Protein AF-0000000087590402 (afdb_homodimer)

Organism: NCBI:txid797122

pLDDT: mean 86.02, std 15.85, range [42.38, 98.75]

Solvent-accessible surface area (backbone atoms only — not comparable to full-atom values): 14474 Å² total; per-residue (Å²): 105,71,65,46,57,47,47,34,66,64,33,69,81,30,39,28,32,34,30,33,52,43,57,77,53,41,65,42,76,44,79,80,58,69,42,70,75,75,67,54,84,32,56,74,44,74,41,80,43,63,57,62,65,59,58,72,93,68,48,56,22,42,22,38,40,44,63,23,21,23,75,56,86,52,62,48,49,59,69,29,42,25,76,75,12,38,36,39,36,32,28,45,64,48,94,85,65,44,30,31,31,28,44,34,37,26,52,91,83,41,77,47,80,41,76,57,45,29,35,58,63,58,58,47,40,87,86,33,55,32,44,33,36,34,32,38,111,106,72,65,47,57,47,48,34,65,63,34,69,82,29,39,28,32,34,30,33,52,42,58,76,52,43,66,43,75,46,79,80,56,72,43,69,76,74,68,54,85,33,55,74,46,77,43,80,44,62,58,62,65,57,57,71,95,68,49,57,24,42,21,36,42,44,62,22,21,23,75,56,88,51,63,49,49,60,69,30,42,25,75,76,10,39,37,38,37,32,29,45,64,47,95,86,65,45,30,32,31,28,45,32,35,26,52,91,82,41,75,45,80,40,75,56,45,28,35,60,63,59,58,47,40,86,87,32,54,31,44,33,35,36,33,37,113

Sequence (274 aa):
GFMLEFMARAFPGTDVYGIERVHALVHFADENLSTSPDTLSNIKANVFGDGFEGLPDHAPFDAIHVGAAAPTFPPALIDQLKDGGVLVIPVERGTFMGQAFYEVTKRDGKVSKKMITGVRYVPLVPGGYTCLTYCYYGFMLEFMARAFPGTDVYGIERVHALVHFADENLSTSPDTLSNIKANVFGDGFEGLPDHAPFDAIHVGAAAPTFPPALIDQLKDGGVLVIPVERGTFMGQAFYEVTKRDGKVSKKMITGVRYVPLVPGGYTCLTYCYY

InterPro domains:
  IPR000682 Protein-L-isoaspartate(D-aspartate) O-methyltransferase [PS01279] (49-64)
  IPR000682 Protein-L-isoaspartate(D-aspartate) O-methyltransferase [PTHR11579] (12-125)
  IPR029063 S-adenosyl-L-methionine-dependent methyltransferase superfamily [G3DSA:3.40.50.150] (1-125)
  IPR029063 S-adenosyl-L-methionine-dependent methyltransferase superfamily [SSF53335] (1-127)

Radius of gyration: 17.94 Å; Cα contacts (8 Å, |Δi|>4): 675; chains: 2; bounding box: 44×46×52 Å

Foldseek 3Di:
DVVQVVCCVVPVPKQKEKEWACPPVPPPPPVPPPVPCPPRPSPPYYYYFLCLQPDQVDAAFQEKEKQAEEQDDRVNNVVRHDANHWYWHWYQPDDVPAIFIWIWHHHPNDIDIDTDGHDHGHHRDGSDTIMMMTIHD/DVVQVVCCVVPVPKQKEKEWACPPVPPPPPVPPVVPCPPRPSPPYYYYFLCLQPDQVDAAFQEKEKQAEEQDDRVNNVVRHDANHWYWHWYQPDDPPAIFIWIWHHHPNDIDIDTDGHDHGHHRDGSDTIMMMTIHD

Secondary structure (DSSP, 8-state):
-HHHHHHHHH-TTSEEEEEESS-SS--B--TT--------TTEEEEEES-SSS--GGG--EEEEEE-SBBSS--HHHHHTEEEEEEEEEEEEEETTTEEEEEEEEEETTEEEEEEEEEE---B--TTS--EEEEEE-/-HHHHHHHHH-TTSEEEEEESS-SS--B--TT--------TTEEEEEES-SSS--GGG--EEEEEE-SBBSS--HHHHHTEEEEEEEEEEEEEETTTEEEEEEEEEETTEEEEEEEEEE---B--TTS--EEEEEE-

Nearest PDB structures (foldseek):
  4o29-assembly1_A  TM=8.092E-01  e=8.110E-10  Pyrobaculum aerophilum str. IM2
  1kr5-assembly1_A  TM=8.074E-01  e=1.046E-09  Homo sapiens
  1r18-assembly1_A  TM=7.569E-01  e=6.959E-08  Drosophila melanogaster
  1vbf-assembly1_B  TM=8.866E-01  e=7.227E-06  Sulfurisphaera tokodaii
  1dl5-assembly1_A  TM=8.569E-01  e=5.895E-05  Thermotoga maritima

Structure (mmCIF, N/CA/C/O backbone):
data_AF-0000000087590402-model_v1
#
loop_
_entity.id
_entity.type
_entity.pdbx_description
1 polymer 'protein-L-isoaspartate(D-aspartate) O-methyltransferase'
#
loop_
_atom_site.group_PDB
_atom_site.id
_atom_site.type_symbol
_atom_site.label_atom_id
_atom_site.label_alt_id
_atom_site.label_comp_id
_atom_site.label_asym_id
_atom_site.label_entity_id
_atom_site.label_seq_id
_atom_site.pdbx_PDB_ins_code
_atom_site.Cartn_x
_atom_site.Cartn_y
_atom_site.Cartn_z
_atom_site.occupancy
_atom_site.B_iso_or_equiv
_atom_site.auth_seq_id
_atom_site.auth_comp_id
_atom_site.auth_asym_id
_atom_site.auth_atom_id
_atom_site.pdbx_PDB_model_num
ATOM 1 N N . GLY A 1 1 ? 9.75 -2.475 0.753 1 73.19 1 GLY A N 1
ATOM 2 C CA . GLY A 1 1 ? 9.188 -1.365 0.003 1 73.19 1 GLY A CA 1
ATOM 3 C C . GLY A 1 1 ? 8.234 -0.515 0.822 1 73.19 1 GLY A C 1
ATOM 4 O O . GLY A 1 1 ? 7.879 -0.877 1.945 1 73.19 1 GLY A O 1
ATOM 5 N N . PHE A 1 2 ? 7.836 0.588 0.378 1 75.19 2 PHE A N 1
ATOM 6 C CA . PHE A 1 2 ? 7.062 1.586 1.11 1 75.19 2 PHE A CA 1
ATOM 7 C C . PHE A 1 2 ? 5.715 1.02 1.542 1 75.19 2 PHE A C 1
ATOM 9 O O . PHE A 1 2 ? 5.25 1.291 2.65 1 75.19 2 PHE A O 1
ATOM 16 N N . MET A 1 3 ? 5.105 0.172 0.696 1 84.25 3 MET A N 1
ATOM 17 C CA . MET A 1 3 ? 3.812 -0.397 1.071 1 84.25 3 MET A CA 1
ATOM 18 C C . MET A 1 3 ? 3.957 -1.328 2.271 1 84.25 3 MET A C 1
ATOM 20 O O . MET A 1 3 ? 3.127 -1.307 3.182 1 84.25 3 MET A O 1
ATOM 24 N N . LEU A 1 4 ? 4.988 -2.092 2.17 1 87.38 4 LEU A N 1
ATOM 25 C CA . LEU A 1 4 ? 5.262 -3.008 3.273 1 87.38 4 LEU A CA 1
ATOM 26 C C . LEU A 1 4 ? 5.41 -2.248 4.586 1 87.38 4 LEU A C 1
ATOM 28 O O . LEU A 1 4 ? 4.812 -2.621 5.598 1 87.38 4 LEU A O 1
ATOM 32 N N . GLU A 1 5 ? 6.176 -1.215 4.566 1 87.88 5 GLU A N 1
ATOM 33 C CA . GLU A 1 5 ? 6.434 -0.406 5.754 1 87.88 5 GLU A CA 1
ATOM 34 C C . GLU A 1 5 ? 5.156 0.259 6.254 1 87.88 5 GLU A C 1
ATOM 36 O O . GLU A 1 5 ? 4.895 0.283 7.461 1 87.88 5 GLU A O 1
ATOM 41 N N . PHE A 1 6 ? 4.371 0.712 5.32 1 90.12 6 PHE A N 1
ATOM 42 C CA . PHE A 1 6 ? 3.123 1.364 5.707 1 90.12 6 PHE A CA 1
ATOM 43 C C . PHE A 1 6 ? 2.158 0.363 6.328 1 90.12 6 PHE A C 1
ATOM 45 O O . PHE A 1 6 ? 1.597 0.614 7.398 1 90.12 6 PHE A O 1
ATOM 52 N N . MET A 1 7 ? 2.025 -0.75 5.75 1 93.12 7 MET A N 1
ATOM 53 C CA . MET A 1 7 ? 1.081 -1.752 6.234 1 93.12 7 MET A CA 1
ATOM 54 C C . MET A 1 7 ? 1.459 -2.219 7.637 1 93.12 7 MET A C 1
ATOM 56 O O . MET A 1 7 ? 0.592 -2.369 8.5 1 93.12 7 MET A O 1
ATOM 60 N N . ALA A 1 8 ? 2.748 -2.404 7.828 1 94.06 8 ALA A N 1
ATOM 61 C CA . ALA A 1 8 ? 3.221 -2.875 9.125 1 94.06 8 ALA A CA 1
ATOM 62 C C . ALA A 1 8 ? 2.877 -1.876 10.227 1 94.06 8 ALA A C 1
ATOM 64 O O . ALA A 1 8 ? 2.568 -2.268 11.359 1 94.06 8 ALA A O 1
ATOM 65 N N . ARG A 1 9 ? 2.895 -0.656 9.914 1 94.38 9 ARG A N 1
ATOM 66 C CA . ARG A 1 9 ? 2.664 0.39 10.898 1 94.38 9 ARG A CA 1
ATOM 67 C C . ARG A 1 9 ? 1.172 0.661 11.07 1 94.38 9 ARG A C 1
ATOM 69 O O . ARG A 1 9 ? 0.702 0.884 12.188 1 94.38 9 ARG A O 1
ATOM 76 N N . ALA A 1 10 ? 0.464 0.63 9.961 1 95.94 10 ALA A N 1
ATOM 77 C CA . ALA A 1 10 ? -0.968 0.917 9.969 1 95.94 10 ALA A CA 1
ATOM 78 C C . ALA A 1 10 ? -1.749 -0.222 10.625 1 95.94 10 ALA A C 1
ATOM 80 O O . ALA A 1 10 ? -2.795 0.004 11.234 1 95.94 10 ALA A O 1
ATOM 81 N N . PHE A 1 11 ? -1.206 -1.463 10.492 1 96.44 11 PHE A N 1
ATOM 82 C CA . PHE A 1 11 ? -1.908 -2.641 10.992 1 96.44 11 PHE A CA 1
ATOM 83 C C . PHE A 1 11 ? -0.982 -3.506 11.836 1 96.44 11 PHE A C 1
ATOM 85 O O . PHE A 1 11 ? -0.566 -4.582 11.406 1 96.44 11 PHE A O 1
ATOM 92 N N . PRO A 1 12 ? -0.753 -3.125 13.031 1 94.75 12 PRO A N 1
ATOM 93 C CA . PRO A 1 12 ? 0.202 -3.84 13.883 1 94.75 12 PRO A CA 1
ATOM 94 C C . PRO A 1 12 ? -0.203 -5.289 14.133 1 94.75 12 PRO A C 1
ATOM 96 O O . PRO A 1 12 ? 0.643 -6.117 14.477 1 94.75 12 PRO A O 1
ATOM 99 N N . GLY A 1 13 ? -1.437 -5.617 13.945 1 95.44 13 GLY A N 1
ATOM 100 C CA . GLY A 1 13 ? -1.898 -6.98 14.148 1 95.44 13 GLY A CA 1
ATOM 101 C C . GLY A 1 13 ? -1.741 -7.855 12.922 1 95.44 13 GLY A C 1
ATOM 102 O O . GLY A 1 13 ? -2.09 -9.039 12.945 1 95.44 13 GLY A O 1
ATOM 103 N N . THR A 1 14 ? -1.181 -7.332 11.867 1 97.31 14 THR A N 1
ATOM 104 C CA . THR A 1 14 ? -0.993 -8.039 10.602 1 97.31 14 THR A CA 1
ATOM 105 C C . THR A 1 14 ? 0.483 -8.352 10.375 1 97.31 14 THR A C 1
ATOM 107 O O . THR A 1 14 ? 1.331 -7.461 10.461 1 97.31 14 THR A O 1
ATOM 110 N N . ASP A 1 15 ? 0.773 -9.664 10.172 1 97.69 15 ASP A N 1
ATOM 111 C CA . ASP A 1 15 ? 2.113 -10.008 9.711 1 97.69 15 ASP A CA 1
ATOM 112 C C . ASP A 1 15 ? 2.297 -9.633 8.242 1 97.69 15 ASP A C 1
ATOM 114 O O . ASP A 1 15 ? 1.453 -9.961 7.402 1 97.69 15 ASP A O 1
ATOM 118 N N . VAL A 1 16 ? 3.396 -8.977 7.941 1 97 16 VAL A N 1
ATOM 119 C CA . VAL A 1 16 ? 3.613 -8.516 6.574 1 97 16 VAL A CA 1
ATOM 120 C C . VAL A 1 16 ? 4.918 -9.094 6.035 1 97 16 VAL A C 1
ATOM 122 O O . VAL A 1 16 ? 5.891 -9.25 6.777 1 97 16 VAL A O 1
ATOM 125 N N . TYR A 1 17 ? 4.914 -9.453 4.766 1 95.12 17 TYR A N 1
ATOM 126 C CA . TYR A 1 17 ? 6.047 -9.992 4.027 1 95.12 17 TYR A CA 1
ATOM 127 C C . TYR A 1 17 ? 6.262 -9.234 2.723 1 95.12 17 TYR A C 1
ATOM 129 O O . TYR A 1 17 ? 5.316 -8.68 2.156 1 95.12 17 TYR A O 1
ATOM 137 N N . GLY A 1 18 ? 7.539 -9.203 2.291 1 93 18 GLY A N 1
ATOM 138 C CA . GLY A 1 18 ? 7.832 -8.5 1.054 1 93 18 GLY A CA 1
ATOM 139 C C . GLY A 1 18 ? 8.844 -9.211 0.18 1 93 18 GLY A C 1
ATOM 140 O O . GLY A 1 18 ? 9.711 -9.93 0.685 1 93 18 GLY A O 1
ATOM 141 N N . ILE A 1 19 ? 8.695 -9.078 -1.081 1 91.31 19 ILE A N 1
ATOM 142 C CA . ILE A 1 19 ? 9.711 -9.398 -2.076 1 91.31 19 ILE A CA 1
ATOM 143 C C . ILE A 1 19 ? 10.07 -8.141 -2.865 1 91.31 19 ILE A C 1
ATOM 145 O O . ILE A 1 19 ? 9.195 -7.426 -3.34 1 91.31 19 ILE A O 1
ATOM 149 N N . GLU A 1 20 ? 11.352 -7.883 -2.863 1 85.94 20 GLU A N 1
ATOM 150 C CA . GLU A 1 20 ? 11.758 -6.711 -3.633 1 85.94 20 GLU A CA 1
ATOM 151 C C . GLU A 1 20 ? 13.047 -6.977 -4.402 1 85.94 20 GLU A C 1
ATOM 153 O O . GLU A 1 20 ? 13.883 -7.773 -3.967 1 85.94 20 GLU A O 1
ATOM 158 N N . ARG A 1 21 ? 13.289 -6.523 -5.496 1 79.44 21 ARG A N 1
ATOM 159 C CA . ARG A 1 21 ? 14.57 -6.551 -6.191 1 79.44 21 ARG A CA 1
ATOM 160 C C . ARG A 1 21 ? 15.203 -5.164 -6.23 1 79.44 21 ARG A C 1
ATOM 162 O O . ARG A 1 21 ? 16.406 -5.023 -6.008 1 79.44 21 ARG A O 1
ATOM 169 N N . VAL A 1 22 ? 14.852 -4.301 -7.066 1 59.28 22 VAL A N 1
ATOM 170 C CA . VAL A 1 22 ? 15.469 -2.98 -7.031 1 59.28 22 VAL A CA 1
ATOM 171 C C . VAL A 1 22 ? 14.523 -1.985 -6.363 1 59.28 22 VAL A C 1
ATOM 173 O O . VAL A 1 22 ? 13.328 -1.968 -6.656 1 59.28 22 VAL A O 1
ATOM 176 N N . HIS A 1 23 ? 14.883 -1.664 -5.254 1 51.72 23 HIS A N 1
ATOM 177 C CA . HIS A 1 23 ? 14.031 -0.745 -4.512 1 51.72 23 HIS A CA 1
ATOM 178 C C . HIS A 1 23 ? 13.547 0.395 -5.398 1 51.72 23 HIS A C 1
ATOM 180 O O . HIS A 1 23 ? 14.352 1.115 -5.992 1 51.72 23 HIS A O 1
ATOM 186 N N . ALA A 1 24 ? 12.68 0.197 -6.059 1 48.75 24 ALA A N 1
ATOM 187 C CA . ALA A 1 24 ? 12.234 1.462 -6.637 1 48.75 24 ALA A CA 1
ATOM 188 C C . ALA A 1 24 ? 12.5 2.623 -5.68 1 48.75 24 ALA A C 1
ATOM 190 O O . ALA A 1 24 ? 12.836 3.727 -6.113 1 48.75 24 ALA A O 1
ATOM 191 N N . LEU A 1 25 ? 12.008 2.523 -4.398 1 50.88 25 LEU A N 1
ATOM 192 C CA . LEU A 1 25 ? 12.375 3.49 -3.367 1 50.88 25 LEU A CA 1
ATOM 193 C C . LEU A 1 25 ? 13.773 3.213 -2.832 1 50.88 25 LEU A C 1
ATOM 195 O O . LEU A 1 25 ? 14.07 2.092 -2.412 1 50.88 25 LEU A O 1
ATOM 199 N N . VAL A 1 26 ? 14.727 3.672 -3.566 1 47.78 26 VAL A N 1
ATOM 200 C CA . VAL A 1 26 ? 16.109 3.523 -3.143 1 47.78 26 VAL A CA 1
ATOM 201 C C . VAL A 1 26 ? 16.234 3.824 -1.649 1 47.78 26 VAL A C 1
ATOM 203 O O . VAL A 1 26 ? 15.859 4.91 -1.196 1 47.78 26 VAL A O 1
ATOM 206 N N . HIS A 1 27 ? 16.062 2.746 -0.883 1 52.03 27 HIS A N 1
ATOM 207 C CA . HIS A 1 27 ? 16.531 2.951 0.482 1 52.03 27 HIS A CA 1
ATOM 208 C C . HIS A 1 27 ? 18.016 3.305 0.507 1 52.03 27 HIS A C 1
ATOM 210 O O . HIS A 1 27 ? 18.828 2.607 -0.098 1 52.03 27 HIS A O 1
ATOM 216 N N . PHE A 1 28 ? 18.266 4.586 0.437 1 45.97 28 PHE A N 1
ATOM 217 C CA . PHE A 1 28 ? 19.672 4.934 0.591 1 45.97 28 PHE A CA 1
ATOM 218 C C . PHE A 1 28 ? 20.109 4.805 2.047 1 45.97 28 PHE A C 1
ATOM 220 O O . PHE A 1 28 ? 19.469 5.348 2.943 1 45.97 28 PHE A O 1
ATOM 227 N N . ALA A 1 29 ? 20.688 3.66 2.34 1 43.88 29 ALA A N 1
ATOM 228 C CA . ALA A 1 29 ? 21.438 3.607 3.59 1 43.88 29 ALA A CA 1
ATOM 229 C C . ALA A 1 29 ? 22.328 4.832 3.744 1 43.88 29 ALA A C 1
ATOM 231 O O . ALA A 1 29 ? 23.328 4.98 3.029 1 43.88 29 ALA A O 1
ATOM 232 N N . ASP A 1 30 ? 21.781 5.949 3.67 1 42.69 30 ASP A N 1
ATOM 233 C CA . ASP A 1 30 ? 22.812 6.906 4.066 1 42.69 30 ASP A CA 1
ATOM 234 C C . ASP A 1 30 ? 23.547 6.426 5.309 1 42.69 30 ASP A C 1
ATOM 236 O O . ASP A 1 30 ? 22.938 6.109 6.328 1 42.69 30 ASP A O 1
ATOM 240 N N . GLU A 1 31 ? 24.656 5.957 5.113 1 44.34 31 GLU A N 1
ATOM 241 C CA . GLU A 1 31 ? 25.594 5.586 6.164 1 44.34 31 GLU A CA 1
ATOM 242 C C . GLU A 1 31 ? 25.328 6.379 7.441 1 44.34 31 GLU A C 1
ATOM 244 O O . GLU A 1 31 ? 25.594 5.895 8.547 1 44.34 31 GLU A O 1
ATOM 249 N N . ASN A 1 32 ? 25.125 7.562 7.219 1 42.47 32 ASN A N 1
ATOM 250 C CA . ASN A 1 32 ? 25.016 8.422 8.391 1 42.47 32 ASN A CA 1
ATOM 251 C C . ASN A 1 32 ? 23.656 8.258 9.078 1 42.47 32 ASN A C 1
ATOM 253 O O . ASN A 1 32 ? 23.453 8.781 10.18 1 42.47 32 ASN A O 1
ATOM 257 N N . LEU A 1 33 ? 22.75 7.895 8.352 1 46.25 33 LEU A N 1
ATOM 258 C CA . LEU A 1 33 ? 21.484 7.668 9.023 1 46.25 33 LEU A CA 1
ATOM 259 C C . LEU A 1 33 ? 21.484 6.344 9.773 1 46.25 33 LEU A C 1
ATOM 261 O O . LEU A 1 33 ? 21.609 5.277 9.164 1 46.25 33 LEU A O 1
ATOM 265 N N . SER A 1 34 ? 22.25 6.191 10.766 1 43.16 34 SER A N 1
ATOM 266 C CA . SER A 1 34 ? 22.172 5.098 11.727 1 43.16 34 SER A CA 1
ATOM 267 C C . SER A 1 34 ? 20.719 4.625 11.906 1 43.16 34 SER A C 1
ATOM 269 O O .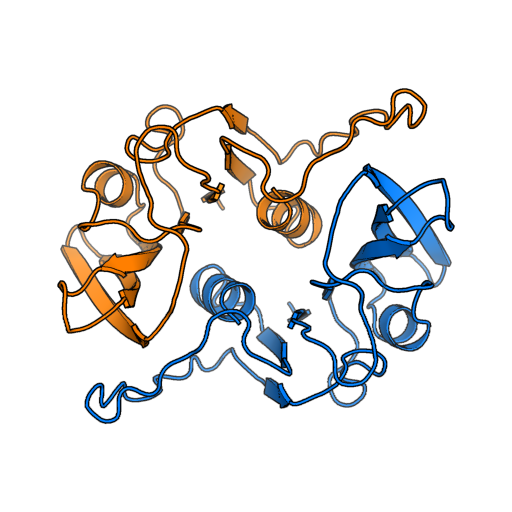 SER A 1 34 ? 20.016 5.113 12.781 1 43.16 34 SER A O 1
ATOM 271 N N . THR A 1 35 ? 19.938 4.719 10.93 1 44.88 35 THR A N 1
ATOM 272 C CA . THR A 1 35 ? 18.578 4.32 11.289 1 44.88 35 THR A CA 1
ATOM 273 C C . THR A 1 35 ? 18.578 2.945 11.953 1 44.88 35 THR A C 1
ATOM 275 O O . THR A 1 35 ? 19.109 1.981 11.398 1 44.88 35 THR A O 1
ATOM 278 N N . SER A 1 36 ? 18.875 2.82 13.164 1 45.53 36 SER A N 1
ATOM 279 C CA . SER A 1 36 ? 18.5 1.586 13.852 1 45.53 36 SER A CA 1
ATOM 280 C C . SER A 1 36 ? 17.312 0.911 13.172 1 45.53 36 SER A C 1
ATOM 282 O O . SER A 1 36 ? 16.266 1.53 12.992 1 45.53 36 SER A O 1
ATOM 284 N N . PRO A 1 37 ? 17.562 0.004 12.305 1 49.31 37 PRO A N 1
ATOM 285 C CA . PRO A 1 37 ? 16.469 -0.738 11.672 1 49.31 37 PRO A CA 1
ATOM 286 C C . PRO A 1 37 ? 15.367 -1.113 12.656 1 49.31 37 PRO A C 1
ATOM 288 O O . PRO A 1 37 ? 15.578 -1.942 13.547 1 49.31 37 PRO A O 1
ATOM 291 N N . ASP A 1 38 ? 14.852 -0.229 13.391 1 57 38 ASP A N 1
ATOM 292 C CA . ASP A 1 38 ? 13.719 -0.704 14.18 1 57 38 ASP A CA 1
ATOM 293 C C . ASP A 1 38 ? 12.719 -1.463 13.305 1 57 38 ASP A C 1
ATOM 295 O O . ASP A 1 38 ? 11.805 -0.867 12.742 1 57 38 ASP A O 1
ATOM 299 N N . THR A 1 39 ? 13.219 -2.621 13.008 1 73 39 THR A N 1
ATOM 300 C CA . THR A 1 39 ? 12.328 -3.496 12.258 1 73 39 THR A CA 1
ATOM 301 C C . THR A 1 39 ? 11.117 -3.889 13.102 1 73 39 THR A C 1
ATOM 303 O O . THR A 1 39 ? 11.266 -4.32 14.242 1 73 39 THR A O 1
ATOM 306 N N . LEU A 1 40 ? 10.055 -3.482 12.672 1 89.31 40 LEU A N 1
ATOM 307 C CA . LEU A 1 40 ? 8.805 -3.875 13.312 1 89.31 40 LEU A CA 1
ATOM 308 C C . LEU A 1 40 ? 8.695 -5.395 13.406 1 89.31 40 LEU A C 1
ATOM 310 O O . LEU A 1 40 ? 9.07 -6.105 12.477 1 89.31 40 LEU A O 1
ATOM 314 N N . SER A 1 41 ? 8.273 -5.859 14.516 1 93.31 41 SER A N 1
ATOM 315 C CA . SER A 1 41 ? 8.203 -7.293 14.781 1 93.31 41 SER A CA 1
ATOM 316 C C . SER A 1 41 ? 7.258 -7.988 13.805 1 93.31 41 SER A C 1
ATOM 318 O O . SER A 1 41 ? 7.367 -9.195 13.578 1 93.31 41 SER A O 1
ATOM 320 N N . ASN A 1 42 ? 6.328 -7.195 13.25 1 96.38 42 ASN A N 1
ATOM 321 C CA . ASN A 1 42 ? 5.355 -7.828 12.359 1 96.38 42 ASN A CA 1
ATOM 322 C C . ASN A 1 42 ? 5.816 -7.789 10.906 1 96.38 42 ASN A C 1
ATOM 324 O O . ASN A 1 42 ? 5.09 -8.227 10.008 1 96.38 42 ASN A O 1
ATOM 328 N N . ILE A 1 43 ? 6.938 -7.211 10.641 1 93.94 43 ILE A N 1
ATOM 329 C CA . ILE A 1 43 ? 7.605 -7.469 9.367 1 93.94 43 ILE A CA 1
ATOM 330 C C . ILE A 1 43 ? 8.375 -8.781 9.445 1 93.94 43 ILE A C 1
ATOM 332 O O . ILE A 1 43 ? 9.477 -8.836 10.016 1 93.94 43 ILE A O 1
ATOM 336 N N . LYS A 1 44 ? 7.828 -9.82 8.883 1 95.44 44 LYS A N 1
ATOM 337 C CA . LYS A 1 44 ? 8.32 -11.18 9.125 1 95.44 44 LYS A CA 1
ATOM 338 C C . LYS A 1 44 ? 9.391 -11.562 8.109 1 95.44 44 LYS A C 1
ATOM 340 O O . LYS A 1 44 ? 10.234 -12.414 8.391 1 95.44 44 LYS A O 1
ATOM 345 N N . ALA A 1 45 ? 9.312 -10.945 6.945 1 91.25 45 ALA A N 1
ATOM 346 C CA . ALA A 1 45 ? 10.32 -11.188 5.914 1 91.25 45 ALA A CA 1
ATOM 347 C C . ALA A 1 45 ? 10.297 -10.086 4.855 1 91.25 45 ALA A C 1
ATOM 349 O O . ALA A 1 45 ? 9.234 -9.555 4.523 1 91.25 45 ALA A O 1
ATOM 350 N N . ASN A 1 46 ? 11.352 -9.68 4.418 1 88.94 46 ASN A N 1
ATOM 351 C CA . ASN A 1 46 ? 11.578 -8.859 3.232 1 88.94 46 ASN A CA 1
ATOM 352 C C . ASN A 1 46 ? 12.75 -9.383 2.404 1 88.94 46 ASN A C 1
ATOM 354 O O . ASN A 1 46 ? 13.906 -9.117 2.719 1 88.94 46 ASN A O 1
ATOM 358 N N . VAL A 1 47 ? 12.438 -10.086 1.344 1 88.44 47 VAL A N 1
ATOM 359 C CA . VAL A 1 47 ? 13.484 -10.852 0.677 1 88.44 47 VAL A CA 1
ATOM 360 C C . VAL A 1 47 ? 13.727 -10.289 -0.721 1 88.44 47 VAL A C 1
ATOM 362 O O . VAL A 1 47 ? 12.844 -9.656 -1.304 1 88.44 47 VAL A O 1
ATOM 365 N N . PHE A 1 48 ? 14.953 -10.508 -1.148 1 86.69 48 PHE A N 1
ATOM 366 C CA . PHE A 1 48 ? 15.328 -10.164 -2.516 1 86.69 48 PHE A CA 1
ATOM 367 C C . PHE A 1 48 ? 14.938 -11.281 -3.477 1 86.69 48 PHE A C 1
ATOM 369 O O . PHE A 1 48 ? 15.359 -12.43 -3.307 1 86.69 48 PHE A O 1
ATOM 376 N N . GLY A 1 49 ? 14.102 -10.945 -4.457 1 85.81 49 GLY A N 1
ATOM 377 C CA . GLY A 1 49 ? 13.664 -11.953 -5.406 1 85.81 49 GLY A CA 1
ATOM 378 C C . GLY A 1 49 ? 12.828 -11.398 -6.539 1 85.81 49 GLY A C 1
ATOM 379 O O . GLY A 1 49 ? 12.539 -10.195 -6.566 1 85.81 49 GLY A O 1
ATOM 380 N N . ASP A 1 50 ? 12.422 -12.281 -7.543 1 83.31 50 ASP A N 1
ATOM 381 C CA . ASP A 1 50 ? 11.727 -11.836 -8.742 1 83.31 50 ASP A CA 1
ATOM 382 C C . ASP A 1 50 ? 10.219 -11.836 -8.539 1 83.31 50 ASP A C 1
ATOM 384 O O . ASP A 1 50 ? 9.477 -11.289 -9.359 1 83.31 50 ASP A O 1
ATOM 388 N N . GLY A 1 51 ? 9.758 -12.391 -7.535 1 88.44 51 GLY A N 1
ATOM 389 C CA . GLY A 1 51 ? 8.352 -12.281 -7.172 1 88.44 51 GLY A CA 1
ATOM 390 C C . GLY A 1 51 ? 7.492 -13.375 -7.781 1 88.44 51 GLY A C 1
ATOM 391 O O . GLY A 1 51 ? 6.359 -13.594 -7.352 1 88.44 51 GLY A O 1
ATOM 392 N N . PHE A 1 52 ? 7.98 -14.102 -8.836 1 90.06 52 PHE A N 1
ATOM 393 C CA . PHE A 1 52 ? 7.16 -15.086 -9.539 1 90.06 52 PHE A CA 1
ATOM 394 C C . PHE A 1 52 ? 6.828 -16.266 -8.625 1 90.06 52 PHE A C 1
ATOM 396 O O . PHE A 1 52 ? 5.715 -16.797 -8.672 1 90.06 52 PHE A O 1
ATOM 403 N N . GLU A 1 53 ? 7.77 -16.578 -7.828 1 92.5 53 GLU A N 1
ATOM 404 C CA . GLU A 1 53 ? 7.617 -17.766 -6.996 1 92.5 53 GLU A CA 1
ATOM 405 C C . GLU A 1 53 ? 6.922 -17.438 -5.676 1 92.5 53 GLU A C 1
ATOM 407 O O . GLU A 1 53 ? 6.484 -18.328 -4.953 1 92.5 53 GLU A O 1
ATOM 412 N N . GLY A 1 54 ? 6.871 -16.203 -5.367 1 95 54 GLY A N 1
ATOM 413 C CA . GLY A 1 54 ? 6.301 -15.789 -4.098 1 95 54 GLY A CA 1
ATOM 414 C C . GLY A 1 54 ? 7.102 -16.25 -2.9 1 95 54 GLY A C 1
ATOM 415 O O . GLY A 1 54 ? 8.336 -16.219 -2.92 1 95 54 GLY A O 1
ATOM 416 N N . LEU A 1 55 ? 6.379 -16.516 -1.846 1 96.94 55 LEU A N 1
ATOM 417 C CA . LEU A 1 55 ? 6.977 -16.938 -0.586 1 96.94 55 LEU A CA 1
ATOM 418 C C . LEU A 1 55 ? 6.332 -18.219 -0.078 1 96.94 55 LEU A C 1
ATOM 420 O O . LEU A 1 55 ? 5.672 -18.219 0.965 1 96.94 55 LEU A O 1
ATOM 424 N N . PRO A 1 56 ? 6.656 -19.328 -0.712 1 97.06 56 PRO A N 1
ATOM 425 C CA . PRO A 1 56 ? 5.957 -20.578 -0.39 1 97.06 56 PRO A CA 1
ATOM 426 C C . PRO A 1 56 ? 6.152 -21.016 1.061 1 97.06 56 PRO A C 1
ATOM 428 O O . PRO A 1 56 ? 5.246 -21.578 1.668 1 97.06 56 PRO A O 1
ATOM 431 N N . ASP A 1 57 ? 7.258 -20.672 1.733 1 96.75 57 ASP A N 1
ATOM 432 C CA . ASP A 1 57 ? 7.578 -21.125 3.086 1 96.75 57 ASP A CA 1
ATOM 433 C C . ASP A 1 57 ? 6.723 -20.391 4.121 1 96.75 57 ASP A C 1
ATOM 435 O O . ASP A 1 57 ? 6.652 -20.812 5.277 1 96.75 57 ASP A O 1
ATOM 439 N N . HIS A 1 58 ? 6.078 -19.359 3.674 1 97.69 58 HIS A N 1
ATOM 440 C CA . HIS A 1 58 ? 5.285 -18.562 4.605 1 97.69 58 HIS A CA 1
ATOM 441 C C . HIS A 1 58 ? 3.809 -18.578 4.227 1 97.69 58 HIS A C 1
ATOM 443 O O . HIS A 1 58 ? 2.988 -17.922 4.871 1 97.69 58 HIS A O 1
ATOM 449 N N . ALA A 1 59 ? 3.4 -19.234 3.154 1 97.81 59 ALA A N 1
ATOM 450 C CA . ALA A 1 59 ? 2.029 -19.312 2.66 1 97.81 59 ALA A CA 1
ATOM 451 C C . ALA A 1 59 ? 1.181 -20.219 3.551 1 97.81 59 ALA A C 1
ATOM 453 O O . ALA A 1 59 ? 1.715 -21.031 4.301 1 97.81 59 ALA A O 1
ATOM 454 N N . PRO A 1 60 ? -0.124 -19.984 3.523 1 98.38 60 PRO A N 1
ATOM 455 C CA . PRO A 1 60 ? -0.875 -19.078 2.639 1 98.38 60 PRO A CA 1
ATOM 456 C C . PRO A 1 60 ? -1.04 -17.688 3.219 1 98.38 60 PRO A C 1
ATOM 458 O O . PRO A 1 60 ? -0.713 -17.453 4.387 1 98.38 60 PRO A O 1
ATOM 461 N N . PHE A 1 61 ? -1.563 -16.734 2.359 1 98.75 61 PHE A N 1
ATOM 462 C CA . PHE A 1 61 ? -1.693 -15.344 2.748 1 98.75 61 PHE A CA 1
ATOM 463 C C . PHE A 1 61 ? -3.133 -14.867 2.588 1 98.75 61 PHE A C 1
ATOM 465 O O . PHE A 1 61 ? -3.859 -15.352 1.719 1 98.75 61 PHE A O 1
ATOM 472 N N . ASP A 1 62 ? -3.543 -13.906 3.461 1 98.62 62 ASP A N 1
ATOM 473 C CA . ASP A 1 62 ? -4.871 -13.312 3.367 1 98.62 62 ASP A CA 1
ATOM 474 C C . ASP A 1 62 ? -4.949 -12.328 2.205 1 98.62 62 ASP A C 1
ATOM 476 O O . ASP A 1 62 ? -6.02 -12.125 1.624 1 98.62 62 ASP A O 1
ATOM 480 N N . ALA A 1 63 ? -3.832 -11.703 1.907 1 98.5 63 ALA A N 1
ATOM 481 C CA . ALA A 1 63 ? -3.807 -10.711 0.836 1 98.5 63 ALA A CA 1
ATOM 482 C C . ALA A 1 63 ? -2.426 -10.641 0.189 1 98.5 63 ALA A C 1
ATOM 484 O O . ALA A 1 63 ? -1.406 -10.742 0.875 1 98.5 63 ALA A O 1
ATOM 485 N N . ILE A 1 64 ? -2.346 -10.445 -1.084 1 97.88 64 ILE A N 1
ATOM 486 C CA . ILE A 1 64 ? -1.116 -10.297 -1.854 1 97.88 64 ILE A CA 1
ATOM 487 C C . ILE A 1 64 ? -1.264 -9.141 -2.838 1 97.88 64 ILE A C 1
ATOM 489 O O . ILE A 1 64 ? -2.266 -9.047 -3.553 1 97.88 64 ILE A O 1
ATOM 493 N N . HIS A 1 65 ? -0.346 -8.25 -2.873 1 95.94 65 HIS A N 1
ATOM 494 C CA . HIS A 1 65 ? -0.263 -7.195 -3.877 1 95.94 65 HIS A CA 1
ATOM 495 C C . HIS A 1 65 ? 0.982 -7.355 -4.742 1 95.94 65 HIS A C 1
ATOM 497 O O . HIS A 1 65 ? 2.08 -7.57 -4.223 1 95.94 65 HIS A O 1
ATOM 503 N N . VAL A 1 66 ? 0.821 -7.254 -5.984 1 94 66 VAL A N 1
ATOM 504 C CA . VAL A 1 66 ? 1.941 -7.293 -6.918 1 94 66 VAL A CA 1
ATOM 505 C C . VAL A 1 66 ? 2.15 -5.91 -7.531 1 94 66 VAL A C 1
ATOM 507 O O . VAL A 1 66 ? 1.246 -5.363 -8.164 1 94 66 VAL A O 1
ATOM 510 N N . GLY A 1 67 ? 3.303 -5.41 -7.461 1 89.56 67 GLY A N 1
ATOM 511 C CA . GLY A 1 67 ? 3.588 -4.039 -7.848 1 89.56 67 GLY A CA 1
ATOM 512 C C . GLY A 1 67 ? 4.117 -3.92 -9.266 1 89.56 67 GLY A C 1
ATOM 513 O O . GLY A 1 67 ? 4.602 -2.859 -9.664 1 89.56 67 GLY A O 1
ATOM 514 N N . ALA A 1 68 ? 4.094 -4.914 -10.055 1 90 68 ALA A N 1
ATOM 515 C CA . ALA A 1 68 ? 4.508 -4.93 -11.461 1 90 68 ALA A CA 1
ATOM 516 C C . ALA A 1 68 ? 3.561 -5.77 -12.305 1 90 68 ALA A C 1
ATOM 518 O O . ALA A 1 68 ? 2.971 -6.738 -11.812 1 90 68 ALA A O 1
ATOM 519 N N . ALA A 1 69 ? 3.504 -5.473 -13.555 1 91.88 69 ALA A N 1
ATOM 520 C CA . ALA A 1 69 ? 2.537 -6.141 -14.422 1 91.88 69 ALA A CA 1
ATOM 521 C C . ALA A 1 69 ? 3.059 -7.504 -14.867 1 91.88 69 ALA A C 1
ATOM 523 O O . ALA A 1 69 ? 4.055 -7.586 -15.594 1 91.88 69 ALA A O 1
ATOM 524 N N . ALA A 1 70 ? 2.326 -8.562 -14.492 1 94.31 70 ALA A N 1
ATOM 525 C CA . ALA A 1 70 ? 2.693 -9.922 -14.883 1 94.31 70 ALA A CA 1
ATOM 526 C C . ALA A 1 70 ? 2.205 -10.242 -16.297 1 94.31 70 ALA A C 1
ATOM 528 O O . ALA A 1 70 ? 1.125 -9.797 -16.688 1 94.31 70 ALA A O 1
ATOM 529 N N . PRO A 1 71 ? 3.02 -11.008 -17.031 1 93.62 71 PRO A N 1
ATOM 530 C CA . PRO A 1 71 ? 2.561 -11.391 -18.359 1 93.62 71 PRO A CA 1
ATOM 531 C C . PRO A 1 71 ? 1.303 -12.258 -18.328 1 93.62 71 PRO A C 1
ATOM 533 O O . PRO A 1 71 ? 0.493 -12.211 -19.266 1 93.62 71 PRO A O 1
ATOM 536 N N . THR A 1 72 ? 1.249 -13.07 -17.375 1 94.69 72 THR A N 1
ATOM 537 C CA . THR A 1 72 ? 0.096 -13.914 -17.078 1 94.69 72 THR A CA 1
ATOM 538 C C . THR A 1 72 ? -0.123 -14.023 -15.57 1 94.69 72 THR A C 1
ATOM 540 O O . THR A 1 72 ? 0.683 -13.523 -14.781 1 94.69 72 THR A O 1
ATOM 543 N N . PHE A 1 73 ? -1.296 -14.641 -15.211 1 96.19 73 PHE A N 1
ATOM 544 C CA . PHE A 1 73 ? -1.522 -14.875 -13.789 1 96.19 73 PHE A CA 1
ATOM 545 C C . PHE A 1 73 ? -0.515 -15.875 -13.234 1 96.19 73 PHE A C 1
ATOM 547 O O . PHE A 1 73 ? -0.426 -17 -13.719 1 96.19 73 PHE A O 1
ATOM 554 N N . PRO A 1 74 ? 0.241 -15.523 -12.266 1 95.5 74 PRO A N 1
ATOM 555 C CA . PRO A 1 74 ? 1.228 -16.453 -11.711 1 95.5 74 PRO A CA 1
ATOM 556 C C . PRO A 1 74 ? 0.592 -17.531 -10.844 1 95.5 74 PRO A C 1
ATOM 558 O O . PRO A 1 74 ? 0.056 -17.234 -9.773 1 95.5 74 PRO A O 1
ATOM 561 N N . PRO A 1 75 ? 0.708 -18.766 -11.234 1 96.94 75 PRO A N 1
ATOM 562 C CA . PRO A 1 75 ? 0.04 -19.828 -10.469 1 96.94 75 PRO A CA 1
ATOM 563 C C . PRO A 1 75 ? 0.555 -19.922 -9.031 1 96.94 75 PRO A C 1
ATOM 565 O O . PRO A 1 75 ? -0.213 -20.234 -8.117 1 96.94 75 PRO A O 1
ATOM 568 N N . ALA A 1 76 ? 1.854 -19.703 -8.836 1 97.38 76 ALA A N 1
ATOM 569 C CA . ALA A 1 76 ? 2.455 -19.812 -7.512 1 97.38 76 ALA A CA 1
ATOM 570 C C . ALA A 1 76 ? 1.809 -18.844 -6.531 1 97.38 7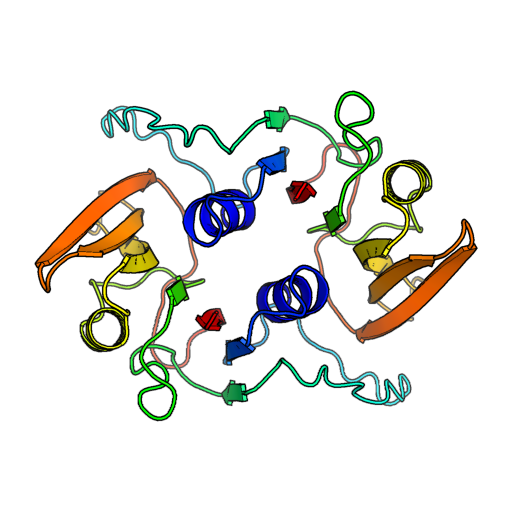6 ALA A C 1
ATOM 572 O O . ALA A 1 76 ? 1.58 -19.188 -5.367 1 97.38 76 ALA A O 1
ATOM 573 N N . LEU A 1 77 ? 1.53 -17.641 -6.992 1 97.88 77 LEU A N 1
ATOM 574 C CA . LEU A 1 77 ? 0.917 -16.641 -6.121 1 97.88 77 LEU A CA 1
ATOM 575 C C . LEU A 1 77 ? -0.531 -17 -5.812 1 97.88 77 LEU A C 1
ATOM 577 O O . LEU A 1 77 ? -0.997 -16.812 -4.684 1 97.88 77 LEU A O 1
ATOM 581 N N . ILE A 1 78 ? -1.222 -17.578 -6.793 1 98.19 78 ILE A N 1
ATOM 582 C CA . ILE A 1 78 ? -2.602 -18 -6.59 1 98.19 78 ILE A CA 1
ATOM 583 C C . ILE A 1 78 ? -2.641 -19.156 -5.602 1 98.19 78 ILE A C 1
ATOM 585 O O . ILE A 1 78 ? -3.494 -19.203 -4.711 1 98.19 78 ILE A O 1
ATOM 589 N N . ASP A 1 79 ? -1.689 -20.047 -5.754 1 98.06 79 ASP A N 1
ATOM 590 C CA . ASP A 1 79 ? -1.598 -21.203 -4.855 1 98.06 79 ASP A CA 1
ATOM 591 C C . ASP A 1 79 ? -1.324 -20.75 -3.422 1 98.06 79 ASP A C 1
ATOM 593 O O . ASP A 1 79 ? -1.719 -21.438 -2.471 1 98.06 79 ASP A O 1
ATOM 597 N N . GLN A 1 80 ? -0.726 -19.688 -3.244 1 98.56 80 GLN A N 1
ATOM 598 C CA . GLN A 1 80 ? -0.306 -19.203 -1.932 1 98.56 80 GLN A CA 1
ATOM 599 C C . GLN A 1 80 ? -1.393 -18.344 -1.285 1 98.56 80 GLN A C 1
ATOM 601 O O . GLN A 1 80 ? -1.218 -17.844 -0.171 1 98.56 80 GLN A O 1
ATOM 606 N N . LEU A 1 81 ? -2.48 -18.141 -1.979 1 98.38 81 LEU A N 1
ATOM 607 C CA . LEU A 1 81 ? -3.613 -17.391 -1.443 1 98.38 81 LEU A CA 1
ATOM 608 C C . LEU A 1 81 ? -4.449 -18.266 -0.514 1 98.38 81 LEU A C 1
ATOM 610 O O . LEU A 1 81 ? -4.793 -19.406 -0.862 1 98.38 81 LEU A O 1
ATOM 614 N N . LYS A 1 82 ? -4.781 -17.734 0.641 1 98.31 82 LYS A N 1
ATOM 615 C CA . LYS A 1 82 ? -5.723 -18.406 1.538 1 98.31 82 LYS A CA 1
ATOM 616 C C . LYS A 1 82 ? -7.125 -18.438 0.935 1 98.31 82 LYS A C 1
ATOM 618 O O . LYS A 1 82 ? -7.484 -17.578 0.132 1 98.31 82 LYS A O 1
ATOM 623 N N . ASP A 1 83 ? -7.867 -19.516 1.4 1 98.19 83 ASP A N 1
ATOM 624 C CA . ASP A 1 83 ? -9.297 -19.422 1.129 1 98.19 83 ASP A CA 1
ATOM 625 C C . ASP A 1 83 ? -9.906 -18.188 1.798 1 98.19 83 ASP A C 1
ATOM 627 O O . ASP A 1 83 ? -9.672 -17.938 2.984 1 98.19 83 ASP A O 1
ATOM 631 N N . GLY A 1 84 ? -10.617 -17.344 1.087 1 97.62 84 GLY A N 1
ATOM 632 C CA . GLY A 1 84 ? -11.125 -16.078 1.593 1 97.62 84 GLY A CA 1
ATOM 633 C C . GLY A 1 84 ? -10.18 -14.922 1.347 1 97.62 84 GLY A C 1
ATOM 634 O O . GLY A 1 84 ? -10.5 -13.773 1.662 1 97.62 84 GLY A O 1
ATOM 635 N N . GLY A 1 85 ? -8.984 -15.289 0.693 1 98.25 85 GLY A N 1
ATOM 636 C CA . GLY A 1 85 ? -7.984 -14.25 0.494 1 98.25 85 GLY A CA 1
ATOM 637 C C . GLY A 1 85 ? -8.141 -13.516 -0.825 1 98.25 85 GLY A C 1
ATOM 638 O O . GLY A 1 85 ? -9.016 -13.852 -1.626 1 98.25 85 GLY A O 1
ATOM 639 N N . VAL A 1 86 ? -7.246 -12.484 -1.002 1 98.12 86 VAL A N 1
ATOM 640 C CA . VAL A 1 86 ? -7.348 -11.68 -2.213 1 98.12 86 VAL A CA 1
ATOM 641 C C . VAL A 1 86 ? -5.949 -11.398 -2.764 1 98.12 86 VAL A C 1
ATOM 643 O O . VAL A 1 86 ? -5.02 -11.125 -2.004 1 98.12 86 VAL A O 1
ATOM 646 N N . LEU A 1 87 ? -5.773 -11.586 -4.012 1 98.06 87 LEU A N 1
ATOM 647 C CA . LEU A 1 87 ? -4.602 -11.188 -4.785 1 98.06 87 LEU A CA 1
ATOM 648 C C . LEU A 1 87 ? -4.938 -10.047 -5.738 1 98.06 87 LEU A C 1
ATOM 650 O O . LEU A 1 87 ? -5.871 -10.156 -6.535 1 98.06 87 LEU A O 1
ATOM 654 N N . VAL A 1 88 ? -4.289 -8.938 -5.605 1 96.19 88 VAL A N 1
ATOM 655 C CA . VAL A 1 88 ? -4.445 -7.785 -6.488 1 96.19 88 VAL A CA 1
ATOM 656 C C . VAL A 1 88 ? -3.203 -7.637 -7.367 1 96.19 88 VAL A C 1
ATOM 658 O O . VAL A 1 88 ? -2.098 -7.43 -6.859 1 96.19 88 VAL A O 1
ATOM 661 N N . ILE A 1 89 ? -3.438 -7.652 -8.695 1 95.38 89 ILE A N 1
ATOM 662 C CA . ILE A 1 89 ? -2.275 -7.805 -9.57 1 95.38 89 ILE A CA 1
ATOM 663 C C . ILE A 1 89 ? -2.559 -7.16 -10.922 1 95.38 89 ILE A C 1
ATOM 665 O O . ILE A 1 89 ? -3.635 -7.352 -11.5 1 95.38 89 ILE A O 1
ATOM 669 N N . PRO A 1 90 ? -1.669 -6.336 -11.375 1 93.12 90 PRO A N 1
ATOM 670 C CA . PRO A 1 90 ? -1.747 -5.938 -12.789 1 93.12 90 PRO A CA 1
ATOM 671 C C . PRO A 1 90 ? -1.283 -7.043 -13.734 1 93.12 90 PRO A C 1
ATOM 673 O O . PRO A 1 90 ? -0.259 -7.684 -13.492 1 93.12 90 PRO A O 1
ATOM 676 N N . VAL A 1 91 ? -2.035 -7.281 -14.812 1 93.94 91 VAL A N 1
ATOM 677 C CA . VAL A 1 91 ? -1.713 -8.32 -15.789 1 93.94 91 VAL A CA 1
ATOM 678 C C . VAL A 1 91 ? -1.765 -7.738 -17.203 1 93.94 91 VAL A C 1
ATOM 680 O O . VAL A 1 91 ? -2.637 -6.922 -17.516 1 93.94 91 VAL A O 1
ATOM 683 N N . GLU A 1 92 ? -0.846 -8.141 -18 1 93.06 92 GLU A N 1
ATOM 684 C CA . GLU A 1 92 ? -0.855 -7.766 -19.406 1 93.06 92 GLU A CA 1
ATOM 685 C C . GLU A 1 92 ? -2.055 -8.375 -20.125 1 93.06 92 GLU A C 1
ATOM 687 O O . GLU A 1 92 ? -2.416 -9.523 -19.875 1 93.06 92 GLU A O 1
ATOM 692 N N . ARG A 1 93 ? -2.785 -7.652 -20.984 1 88 93 ARG A N 1
ATOM 693 C CA . ARG A 1 93 ? -3.945 -8.133 -21.734 1 88 93 ARG A CA 1
ATOM 694 C C . ARG A 1 93 ? -3.592 -8.375 -23.188 1 88 93 ARG A C 1
ATOM 696 O O . ARG A 1 93 ? -4.449 -8.773 -23.984 1 88 93 ARG A O 1
ATOM 703 N N . GLY A 1 94 ? -2.4 -8.32 -23.484 1 78.94 94 GLY A N 1
ATOM 704 C CA . GLY A 1 94 ? -1.951 -8.461 -24.859 1 78.94 94 GLY A CA 1
ATOM 705 C C . GLY A 1 94 ? -1.321 -7.195 -25.406 1 78.94 94 GLY A C 1
ATOM 706 O O . GLY A 1 94 ? -1.413 -6.129 -24.797 1 78.94 94 GLY A O 1
ATOM 707 N N . THR A 1 95 ? -0.69 -7.27 -26.516 1 71.06 95 THR A N 1
ATOM 708 C CA . THR A 1 95 ? 0.139 -6.242 -27.125 1 71.06 95 THR A CA 1
ATOM 709 C C . THR A 1 95 ? -0.669 -4.973 -27.375 1 71.06 95 THR A C 1
ATOM 711 O O . THR A 1 95 ? -0.17 -3.861 -27.172 1 71.06 95 THR A O 1
ATOM 714 N N . PHE A 1 96 ? -1.936 -5.156 -27.641 1 74.75 96 PHE A N 1
ATOM 715 C CA . PHE A 1 96 ? -2.66 -3.961 -28.062 1 74.75 96 PHE A CA 1
ATOM 716 C C . PHE A 1 96 ? -3.693 -3.564 -27.016 1 74.75 96 PHE A C 1
ATOM 718 O O . PHE A 1 96 ? -4.281 -2.484 -27.094 1 74.75 96 PHE A O 1
ATOM 725 N N . MET A 1 97 ? -3.82 -4.363 -26 1 76.88 97 MET A N 1
ATOM 726 C CA . MET A 1 97 ? -4.922 -4.102 -25.062 1 76.88 97 MET A CA 1
ATOM 727 C C . MET A 1 97 ? -4.406 -3.514 -23.766 1 76.88 97 MET A C 1
ATOM 729 O O . MET A 1 97 ? -5.195 -3.17 -22.875 1 76.88 97 MET A O 1
ATOM 733 N N . GLY A 1 98 ? -3.092 -3.406 -23.641 1 87.25 98 GLY A N 1
ATOM 734 C CA . GLY A 1 98 ? -2.508 -2.781 -22.469 1 87.25 98 GLY A CA 1
ATOM 735 C C . GLY A 1 98 ? -2.525 -3.678 -21.25 1 87.25 98 GLY A C 1
ATOM 736 O O . GLY A 1 98 ? -2.324 -4.887 -21.359 1 87.25 98 GLY A O 1
ATOM 737 N N . GLN A 1 99 ? -2.553 -3.117 -20.094 1 89.19 99 GLN A N 1
ATOM 738 C CA . GLN A 1 99 ? -2.57 -3.812 -18.812 1 89.19 99 GLN A CA 1
ATOM 739 C C . GLN A 1 99 ? -3.877 -3.557 -18.078 1 89.19 99 GLN A C 1
ATOM 741 O O . GLN A 1 99 ? -4.516 -2.518 -18.266 1 89.19 99 GLN A O 1
ATOM 746 N N . ALA A 1 100 ? -4.281 -4.531 -17.234 1 89.06 100 ALA A N 1
ATOM 747 C CA . ALA A 1 100 ? -5.426 -4.293 -16.359 1 89.06 100 ALA A CA 1
ATOM 748 C C . ALA A 1 100 ? -5.137 -4.773 -14.938 1 89.06 100 ALA A C 1
ATOM 750 O O . ALA A 1 100 ? -4.406 -5.75 -14.742 1 89.06 100 ALA A O 1
ATOM 751 N N . PHE A 1 101 ? -5.727 -4.043 -14.055 1 90.94 101 PHE A N 1
ATOM 752 C CA . PHE A 1 101 ? -5.656 -4.387 -12.641 1 90.94 101 PHE A CA 1
ATOM 753 C C . PHE A 1 101 ? -6.73 -5.41 -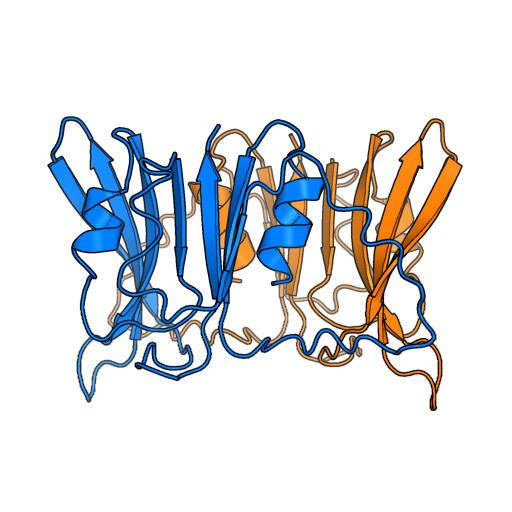12.273 1 90.94 101 PHE A C 1
ATOM 755 O O . PHE A 1 101 ? -7.91 -5.203 -12.562 1 90.94 101 PHE A O 1
ATOM 762 N N . TYR A 1 102 ? -6.281 -6.586 -11.68 1 93.06 102 TYR A N 1
ATOM 763 C CA . TYR A 1 102 ? -7.227 -7.652 -11.375 1 93.06 102 TYR A CA 1
ATOM 764 C C . TYR A 1 102 ? -7.301 -7.902 -9.875 1 93.06 102 TYR A C 1
ATOM 766 O O . TYR A 1 102 ? -6.293 -7.809 -9.172 1 93.06 102 TYR A O 1
ATOM 774 N N . GLU A 1 103 ? -8.453 -8.25 -9.453 1 95.69 103 GLU A N 1
ATOM 775 C CA . GLU A 1 103 ? -8.727 -8.875 -8.156 1 95.69 103 GLU A CA 1
ATOM 776 C C . GLU A 1 103 ? -8.922 -10.383 -8.297 1 95.69 103 GLU A C 1
ATOM 778 O O . GLU A 1 103 ? -9.828 -10.828 -9 1 95.69 103 GLU A O 1
ATOM 783 N N . VAL A 1 104 ? -8.07 -11.148 -7.727 1 97.88 104 VAL A N 1
ATOM 784 C CA . VAL A 1 104 ? -8.188 -12.602 -7.703 1 97.88 104 VAL A CA 1
ATOM 785 C C . VAL A 1 104 ? -8.586 -13.062 -6.305 1 97.88 104 VAL A C 1
ATOM 787 O O . VAL A 1 104 ? -7.922 -12.727 -5.32 1 97.88 104 VAL A O 1
ATOM 790 N N . THR A 1 105 ? -9.68 -13.82 -6.242 1 98.06 105 THR A N 1
ATOM 791 C CA . THR A 1 105 ? -10.148 -14.32 -4.949 1 98.06 105 THR A CA 1
ATOM 792 C C . THR A 1 105 ? -10.266 -15.836 -4.965 1 98.06 105 THR A C 1
ATOM 794 O O . THR A 1 105 ? -10.375 -16.453 -6.031 1 98.06 105 THR A O 1
ATOM 797 N N . LYS A 1 106 ? -10.102 -16.406 -3.832 1 97.94 106 LYS A N 1
ATOM 798 C CA . LYS A 1 106 ? -10.289 -17.828 -3.619 1 97.94 106 LYS A CA 1
ATOM 799 C C . LYS A 1 106 ? -11.375 -18.094 -2.58 1 97.94 106 LYS A C 1
ATOM 801 O O . LYS A 1 106 ? -11.32 -17.562 -1.468 1 97.94 106 LYS A O 1
ATOM 806 N N . ARG A 1 107 ? -12.391 -18.781 -2.961 1 96.88 107 ARG A N 1
ATOM 807 C CA . ARG A 1 107 ? -13.484 -19.172 -2.068 1 96.88 107 ARG A CA 1
ATOM 808 C C . ARG A 1 107 ? -13.852 -20.641 -2.25 1 96.88 107 ARG A C 1
ATOM 810 O O . ARG A 1 107 ? -14.219 -21.062 -3.35 1 96.88 107 ARG A O 1
ATOM 817 N N . ASP A 1 108 ? -13.781 -21.344 -1.177 1 96.75 108 ASP A N 1
ATOM 818 C CA . ASP A 1 108 ? -14.078 -22.781 -1.205 1 96.75 108 ASP A CA 1
ATOM 819 C C . ASP A 1 108 ? -13.25 -23.484 -2.279 1 96.75 108 ASP A C 1
ATOM 821 O O . ASP A 1 108 ? -13.797 -24.266 -3.07 1 96.75 108 ASP A O 1
ATOM 825 N N . GLY A 1 109 ? -12.016 -23.031 -2.398 1 95.19 109 GLY A N 1
ATOM 826 C CA . GLY A 1 109 ? -11.086 -23.656 -3.324 1 95.19 109 GLY A CA 1
ATOM 827 C C . GLY A 1 109 ? -11.234 -23.156 -4.75 1 95.19 109 GLY A C 1
ATOM 828 O O . GLY A 1 109 ? -10.422 -23.469 -5.613 1 95.19 109 GLY A O 1
ATOM 829 N N . LYS A 1 110 ? -12.273 -22.375 -4.949 1 97.56 110 LYS A N 1
ATOM 830 C CA . LYS A 1 110 ? -12.516 -21.844 -6.293 1 97.56 110 LYS A CA 1
ATOM 831 C C . LYS A 1 110 ? -11.891 -20.469 -6.469 1 97.56 110 LYS A C 1
ATOM 833 O O . LYS A 1 110 ? -12.078 -19.578 -5.633 1 97.56 110 LYS A O 1
ATOM 838 N N . VAL A 1 111 ? -11.203 -20.344 -7.586 1 98.25 111 VAL A N 1
ATOM 839 C CA . VAL A 1 111 ? -10.508 -19.094 -7.875 1 98.25 111 VAL A CA 1
ATOM 840 C C . VAL A 1 111 ? -11.336 -18.25 -8.836 1 98.25 111 VAL A C 1
ATOM 842 O O . VAL A 1 111 ? -11.859 -18.766 -9.828 1 98.25 111 VAL A O 1
ATOM 845 N N . SER A 1 112 ? -11.516 -16.953 -8.547 1 97.81 112 SER A N 1
ATOM 846 C CA . SER A 1 112 ? -12.203 -16 -9.414 1 97.81 112 SER A CA 1
ATOM 847 C C . SER A 1 112 ? -11.297 -14.82 -9.75 1 97.81 112 SER A C 1
ATOM 849 O O . SER A 1 112 ? -10.539 -14.344 -8.898 1 97.81 112 SER A O 1
ATOM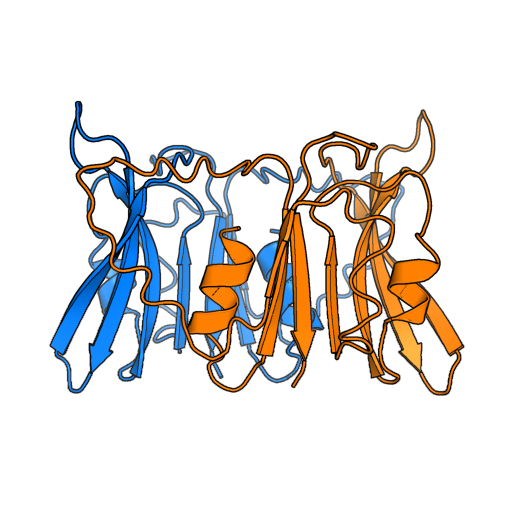 851 N N . LYS A 1 113 ? -11.391 -14.375 -11 1 96.75 113 LYS A N 1
ATOM 852 C CA . LYS A 1 113 ? -10.609 -13.234 -11.469 1 96.75 113 LYS A CA 1
ATOM 853 C C . LYS A 1 113 ? -11.523 -12.125 -11.992 1 96.75 113 LYS A C 1
ATOM 855 O O . LYS A 1 113 ? -12.344 -12.352 -12.875 1 96.75 113 LYS A O 1
ATOM 860 N N . LYS A 1 114 ? -11.406 -11 -11.406 1 92.94 114 LYS A N 1
ATOM 861 C CA . LYS A 1 114 ? -12.227 -9.844 -11.781 1 92.94 114 LYS A CA 1
ATOM 862 C C . LYS A 1 114 ? -11.352 -8.68 -12.227 1 92.94 114 LYS A C 1
ATOM 864 O O . LYS A 1 114 ? -10.438 -8.266 -11.508 1 92.94 114 LYS A O 1
ATOM 869 N N . MET A 1 115 ? -11.648 -8.141 -13.391 1 90.19 115 MET A N 1
ATOM 870 C CA . MET A 1 115 ? -10.945 -6.953 -13.859 1 90.19 115 MET A CA 1
ATOM 871 C C . MET A 1 115 ? -11.477 -5.699 -13.172 1 90.19 115 MET A C 1
ATOM 873 O O . MET A 1 115 ? -12.688 -5.477 -13.125 1 90.19 115 MET A O 1
ATOM 877 N N . ILE A 1 116 ? -10.625 -4.93 -12.656 1 87 116 ILE A N 1
ATOM 878 C CA . ILE A 1 116 ? -11.023 -3.73 -11.93 1 87 116 ILE A CA 1
ATOM 879 C C . ILE A 1 116 ? -10.953 -2.518 -12.859 1 87 116 ILE A C 1
ATOM 881 O O . ILE A 1 116 ? -11.945 -1.819 -13.062 1 87 116 ILE A O 1
ATOM 885 N N . THR A 1 117 ? -9.727 -2.318 -13.469 1 83.44 117 THR A N 1
ATOM 886 C CA . THR A 1 117 ? -9.492 -1.148 -14.305 1 83.44 117 THR A CA 1
ATOM 887 C C . THR A 1 117 ? -8.211 -1.308 -15.117 1 83.44 117 THR A C 1
ATOM 889 O O . THR A 1 117 ? -7.379 -2.168 -14.805 1 83.44 117 THR A O 1
ATOM 892 N N . GLY A 1 118 ? -8.109 -0.489 -16.125 1 83.25 118 GLY A N 1
ATOM 893 C CA . GLY A 1 118 ? -6.852 -0.426 -16.844 1 83.25 118 GLY A CA 1
ATOM 894 C C . GLY A 1 118 ? -5.762 0.302 -16.078 1 83.25 118 GLY A C 1
ATOM 895 O O . GLY A 1 118 ? -6.027 1.299 -15.406 1 83.25 118 GLY A O 1
ATOM 896 N N . VAL A 1 119 ? -4.57 -0.226 -16.234 1 82.94 119 VAL A N 1
ATOM 897 C CA . VAL A 1 119 ? -3.441 0.388 -15.547 1 82.94 119 VAL A CA 1
ATOM 898 C C . VAL A 1 119 ? -2.205 0.362 -16.438 1 82.94 119 VAL A C 1
ATOM 900 O O . VAL A 1 119 ? -2.219 -0.258 -17.516 1 82.94 119 VAL A O 1
ATOM 903 N N . ARG A 1 120 ? -1.23 1.084 -16.031 1 83.31 120 ARG A N 1
ATOM 904 C CA . ARG A 1 120 ? 0.105 1.013 -16.609 1 83.31 120 ARG A CA 1
ATOM 905 C C . ARG A 1 120 ? 1.169 0.865 -15.531 1 83.31 120 ARG A C 1
ATOM 907 O O . ARG A 1 120 ? 1.462 1.819 -14.805 1 83.31 120 ARG A O 1
ATOM 914 N N . TYR A 1 121 ? 1.68 -0.355 -15.391 1 84.5 121 TYR A N 1
ATOM 915 C CA . TYR A 1 121 ? 2.754 -0.69 -14.461 1 84.5 121 TYR A CA 1
ATOM 916 C C . TYR A 1 121 ? 4.023 -1.074 -15.211 1 84.5 121 TYR A C 1
ATOM 918 O O . TYR A 1 121 ? 3.986 -1.327 -16.422 1 84.5 121 TYR A O 1
ATOM 926 N N . VAL A 1 122 ? 5.121 -0.988 -14.5 1 83.31 122 VAL A N 1
ATOM 927 C CA . VAL A 1 122 ? 6.32 -1.617 -15.039 1 83.31 122 VAL A CA 1
ATOM 928 C C . VAL A 1 122 ? 6.09 -3.119 -15.195 1 83.31 122 VAL A C 1
ATOM 930 O O . VAL A 1 122 ? 5.391 -3.732 -14.383 1 83.31 122 VAL A O 1
ATOM 933 N N . PRO A 1 123 ? 6.688 -3.73 -16.172 1 85.75 123 PRO A N 1
ATOM 934 C CA . PRO A 1 123 ? 6.488 -5.168 -16.359 1 85.75 123 PRO A CA 1
ATOM 935 C C . PRO A 1 123 ? 7.203 -6.012 -15.305 1 85.75 123 PRO A C 1
ATOM 937 O O . PRO A 1 123 ? 8.32 -5.68 -14.898 1 85.75 123 PRO A O 1
ATOM 940 N N . LEU A 1 124 ? 6.496 -7.031 -14.828 1 86.75 124 LEU A N 1
ATOM 941 C CA . LEU A 1 124 ? 7.125 -8.031 -13.984 1 86.75 124 LEU A CA 1
ATOM 942 C C . LEU A 1 124 ? 8.016 -8.961 -14.805 1 86.75 124 LEU A C 1
ATOM 944 O O . LEU A 1 124 ? 7.52 -9.797 -15.562 1 86.75 124 LEU A O 1
ATOM 948 N N . VAL A 1 125 ? 9.305 -8.773 -14.781 1 82.06 125 VAL A N 1
ATOM 949 C CA . VAL A 1 125 ? 10.258 -9.562 -15.562 1 82.06 125 VAL A CA 1
ATOM 950 C C . VAL A 1 125 ? 11.375 -10.055 -14.656 1 82.06 125 VAL A C 1
ATOM 952 O O . VAL A 1 125 ? 11.703 -9.414 -13.648 1 82.06 125 VAL A O 1
ATOM 955 N N . PRO A 1 126 ? 11.812 -11.25 -15.039 1 80.25 126 PRO A N 1
ATOM 956 C CA . PRO A 1 126 ? 12.953 -11.711 -14.25 1 80.25 126 PRO A CA 1
ATOM 957 C C . PRO A 1 126 ? 14.078 -10.672 -14.18 1 80.25 126 PRO A C 1
ATOM 959 O O . PRO A 1 126 ? 14.469 -10.117 -15.203 1 80.25 126 PRO A O 1
ATOM 962 N N . GLY A 1 127 ? 14.516 -10.438 -13.016 1 77.69 127 GLY A N 1
ATOM 963 C CA . GLY A 1 127 ? 15.617 -9.492 -12.836 1 77.69 127 GLY A CA 1
ATOM 964 C C . GLY A 1 127 ? 15.164 -8.047 -12.828 1 77.69 127 GLY A C 1
ATOM 965 O O . GLY A 1 127 ? 15.977 -7.137 -12.641 1 77.69 127 GLY A O 1
ATOM 966 N N . GLY A 1 128 ? 13.875 -7.906 -13.109 1 77.69 128 GLY A N 1
ATOM 967 C CA . GLY A 1 128 ? 13.367 -6.551 -13.188 1 77.69 128 GLY A CA 1
ATOM 968 C C . GLY A 1 128 ? 12.922 -6 -11.844 1 77.69 128 GLY A C 1
ATOM 969 O O . GLY A 1 128 ? 12.922 -6.715 -10.844 1 77.69 128 GLY A O 1
ATOM 970 N N . TYR A 1 129 ? 12.562 -4.746 -11.789 1 75.75 129 TYR A N 1
ATOM 971 C CA . TYR A 1 129 ? 12.062 -4.078 -10.594 1 75.75 129 TYR A CA 1
ATOM 972 C C . TYR A 1 129 ? 10.711 -4.633 -10.18 1 75.75 129 TYR A C 1
ATOM 974 O O . TYR A 1 129 ? 9.844 -4.863 -11.023 1 75.75 129 TYR A O 1
ATOM 982 N N . THR A 1 130 ? 10.664 -5.07 -8.953 1 80.44 130 THR A N 1
ATOM 983 C CA . THR A 1 130 ? 9.344 -5.504 -8.492 1 80.44 130 THR A CA 1
ATOM 984 C C . THR A 1 130 ? 9.219 -5.332 -6.98 1 80.44 130 THR A C 1
ATOM 986 O O . THR A 1 130 ? 10.227 -5.281 -6.273 1 80.44 130 THR A O 1
ATOM 989 N N . CYS A 1 131 ? 7.969 -5.117 -6.543 1 85.5 131 CYS A N 1
ATOM 990 C CA . CYS A 1 131 ? 7.633 -5.074 -5.125 1 85.5 131 CYS A CA 1
ATOM 991 C C . CYS A 1 131 ? 6.328 -5.816 -4.852 1 85.5 131 CYS A C 1
ATOM 993 O O . CYS A 1 131 ? 5.297 -5.504 -5.449 1 85.5 131 CYS A O 1
ATOM 995 N N . LEU A 1 132 ? 6.465 -6.867 -4.145 1 91.38 132 LEU A N 1
ATOM 996 C CA . LEU A 1 132 ? 5.285 -7.59 -3.689 1 91.38 132 LEU A CA 1
ATOM 997 C C . LEU A 1 132 ? 5.102 -7.438 -2.184 1 91.38 132 LEU A C 1
ATOM 999 O O . LEU A 1 132 ? 6.082 -7.418 -1.435 1 91.38 132 LEU A O 1
ATOM 1003 N N . THR A 1 133 ? 3.922 -7.348 -1.763 1 93.88 133 THR A N 1
ATOM 1004 C CA . THR A 1 133 ? 3.57 -7.281 -0.348 1 93.88 133 THR A CA 1
ATOM 1005 C C . THR A 1 133 ? 2.537 -8.352 0.002 1 93.88 133 THR A C 1
ATOM 1007 O O . THR A 1 133 ? 1.549 -8.523 -0.713 1 93.88 133 THR A O 1
ATOM 1010 N N . TYR A 1 134 ? 2.783 -9.094 1.074 1 96.81 134 TYR A N 1
ATOM 1011 C CA . TYR A 1 134 ? 1.898 -10.141 1.576 1 96.81 134 TYR A CA 1
ATOM 1012 C C . TYR A 1 134 ? 1.41 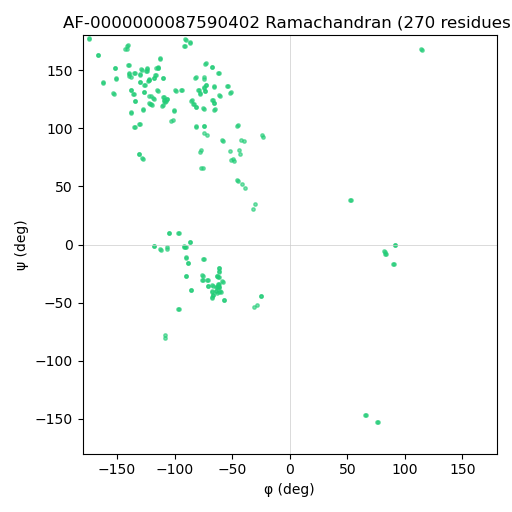-9.812 2.982 1 96.81 134 TYR A C 1
ATOM 1014 O O . TYR A 1 134 ? 2.176 -9.312 3.812 1 96.81 134 TYR A O 1
ATOM 1022 N N . CYS A 1 135 ? 0.167 -10.164 3.256 1 97.69 135 CYS A N 1
ATOM 1023 C CA . CYS A 1 135 ? -0.402 -9.969 4.586 1 97.69 135 CYS A CA 1
ATOM 1024 C C . CYS A 1 135 ? -0.981 -11.266 5.125 1 97.69 135 CYS A C 1
ATOM 1026 O O . CYS A 1 135 ? -1.627 -12.016 4.391 1 97.69 135 CYS A O 1
ATOM 1028 N N . TYR A 1 136 ? -0.723 -11.484 6.332 1 97.69 136 TYR A N 1
ATOM 1029 C CA . TYR A 1 136 ? -1.335 -12.586 7.062 1 97.69 136 TYR A CA 1
ATOM 1030 C C . TYR A 1 136 ? -1.983 -12.094 8.352 1 97.69 136 TYR A C 1
ATOM 1032 O O . TYR A 1 136 ? -1.308 -11.547 9.227 1 97.69 136 TYR A O 1
ATOM 1040 N N . TYR A 1 137 ? -3.279 -12.219 8.461 1 95.81 137 TYR A N 1
ATOM 1041 C CA . TYR A 1 137 ? -3.99 -11.797 9.664 1 95.81 137 TYR A CA 1
ATOM 1042 C C . TYR A 1 137 ? -5.145 -12.75 9.969 1 95.81 137 TYR A C 1
ATOM 1044 O O . TYR A 1 137 ? -5.629 -13.453 9.086 1 95.81 137 TYR A O 1
ATOM 1052 N N . GLY B 1 1 ? -5.859 5.375 -6.273 1 73.94 1 GLY B N 1
ATOM 1053 C CA . GLY B 1 1 ? -4.57 4.781 -6.59 1 73.94 1 GLY B CA 1
ATOM 1054 C C . GLY B 1 1 ? -4.469 3.322 -6.184 1 73.94 1 GLY B C 1
ATOM 1055 O O . GLY B 1 1 ? -5.363 2.793 -5.52 1 73.94 1 GLY B O 1
ATOM 1056 N N . PHE B 1 2 ? -3.482 2.646 -6.551 1 75.06 2 PHE B N 1
ATOM 1057 C CA . PHE B 1 2 ? -3.334 1.205 -6.383 1 75.06 2 PHE B CA 1
ATOM 1058 C C . PHE B 1 2 ? -3.332 0.828 -4.906 1 75.06 2 PHE B C 1
ATOM 1060 O O . PHE B 1 2 ? -3.906 -0.192 -4.52 1 75.06 2 PHE B O 1
ATOM 1067 N N . MET B 1 3 ? -2.734 1.67 -4.062 1 84.31 3 MET B N 1
ATOM 1068 C CA . MET B 1 3 ? -2.709 1.35 -2.641 1 84.31 3 MET B CA 1
ATOM 1069 C C . MET B 1 3 ? -4.113 1.39 -2.047 1 84.31 3 MET B C 1
ATOM 1071 O O . MET B 1 3 ? -4.48 0.522 -1.254 1 84.31 3 MET B O 1
ATOM 1075 N N . LEU B 1 4 ? -4.797 2.414 -2.453 1 87.5 4 LEU B N 1
ATOM 1076 C CA . LEU B 1 4 ? -6.172 2.555 -1.987 1 87.5 4 LEU B CA 1
ATOM 1077 C C . LEU B 1 4 ? -6.996 1.321 -2.344 1 87.5 4 LEU B C 1
ATOM 1079 O O . LEU B 1 4 ? -7.699 0.772 -1.494 1 87.5 4 LEU B O 1
ATOM 1083 N N . GLU B 1 5 ? -6.879 0.911 -3.568 1 87.75 5 GLU B N 1
ATOM 1084 C CA . GLU B 1 5 ? -7.625 -0.245 -4.059 1 87.75 5 GLU B CA 1
ATOM 1085 C C . GLU B 1 5 ? -7.207 -1.52 -3.328 1 87.75 5 GLU B C 1
ATOM 1087 O O . GLU B 1 5 ? -8.055 -2.332 -2.953 1 87.75 5 GLU B O 1
ATOM 1092 N N . PHE B 1 6 ? -5.961 -1.659 -3.078 1 90.44 6 PHE B N 1
ATOM 1093 C CA . PHE B 1 6 ? -5.473 -2.844 -2.381 1 90.44 6 PHE B CA 1
ATOM 1094 C C . PHE B 1 6 ? -5.961 -2.859 -0.937 1 90.44 6 PHE B C 1
ATOM 1096 O O . PHE B 1 6 ? -6.484 -3.869 -0.465 1 90.44 6 PHE B O 1
ATOM 1103 N N . MET B 1 7 ? -5.844 -1.765 -0.28 1 93.25 7 MET B N 1
ATOM 1104 C CA . MET B 1 7 ? -6.23 -1.698 1.126 1 93.25 7 MET B CA 1
ATOM 1105 C C . MET B 1 7 ? -7.715 -2.014 1.297 1 93.25 7 MET B C 1
ATOM 1107 O O . MET B 1 7 ? -8.094 -2.74 2.215 1 93.25 7 MET B O 1
ATOM 1111 N N . ALA B 1 8 ? -8.508 -1.488 0.391 1 94.12 8 ALA B N 1
ATOM 1112 C CA . ALA B 1 8 ? -9.953 -1.703 0.473 1 94.12 8 ALA B CA 1
ATOM 1113 C C . ALA B 1 8 ? -10.297 -3.184 0.345 1 94.12 8 ALA B C 1
ATOM 1115 O O . ALA B 1 8 ? -11.227 -3.67 0.989 1 94.12 8 ALA B O 1
ATOM 1116 N N . ARG B 1 9 ? -9.555 -3.857 -0.416 1 94.44 9 ARG B N 1
ATOM 1117 C CA . ARG B 1 9 ? -9.836 -5.266 -0.678 1 94.44 9 ARG B CA 1
ATOM 1118 C C . ARG B 1 9 ? -9.219 -6.156 0.395 1 94.44 9 ARG B C 1
ATOM 1120 O O . ARG B 1 9 ? -9.828 -7.145 0.812 1 94.44 9 ARG B O 1
ATOM 1127 N N . ALA B 1 10 ? -8.031 -5.801 0.821 1 95.88 10 ALA B N 1
ATOM 1128 C CA . ALA B 1 10 ? -7.305 -6.59 1.816 1 95.88 10 ALA B CA 1
ATOM 1129 C C . ALA B 1 10 ? -7.949 -6.457 3.193 1 95.88 10 ALA B C 1
ATOM 1131 O O . ALA B 1 10 ? -7.91 -7.391 3.998 1 95.88 10 ALA B O 1
ATOM 1132 N N . PHE B 1 11 ? -8.57 -5.281 3.447 1 96.44 11 PHE B N 1
ATOM 1133 C CA . PHE B 1 11 ? -9.141 -5 4.762 1 96.44 11 PHE B CA 1
ATOM 1134 C C . PHE B 1 11 ? -10.57 -4.492 4.637 1 96.44 11 PHE B C 1
ATOM 1136 O O . PHE B 1 11 ? -10.836 -3.307 4.852 1 96.44 11 PHE B O 1
ATOM 1143 N N . PRO B 1 12 ? -11.492 -5.34 4.406 1 94.81 12 PRO B N 1
ATOM 1144 C CA . PRO B 1 12 ? -12.875 -4.934 4.168 1 94.81 12 PRO B CA 1
ATOM 1145 C C . PRO B 1 12 ? -13.484 -4.199 5.355 1 94.81 12 PRO B C 1
ATOM 1147 O O . PRO B 1 12 ? -14.461 -3.461 5.195 1 94.81 12 PRO B O 1
ATOM 1150 N N . GLY B 1 13 ? -12.93 -4.355 6.512 1 95.44 13 GLY B N 1
ATOM 1151 C CA . GLY B 1 13 ? -13.445 -3.676 7.695 1 95.44 13 GLY B CA 1
ATOM 1152 C C . GLY B 1 13 ? -12.867 -2.283 7.875 1 95.44 13 GLY B C 1
ATOM 1153 O O . GLY B 1 13 ? -13.211 -1.587 8.836 1 95.44 13 GLY B O 1
ATOM 1154 N N . THR B 1 14 ? -12.039 -1.835 6.961 1 97.25 14 THR B N 1
ATOM 1155 C CA . THR B 1 14 ? -11.383 -0.533 7.023 1 97.25 14 THR B CA 1
ATOM 1156 C C . THR B 1 14 ? -11.961 0.412 5.973 1 97.25 14 THR B C 1
ATOM 1158 O O . THR B 1 14 ? -12.055 0.058 4.797 1 97.25 14 THR B O 1
ATOM 1161 N N . ASP B 1 15 ? -12.453 1.589 6.465 1 97.62 15 ASP B N 1
ATOM 1162 C CA . ASP B 1 15 ? -12.797 2.637 5.508 1 97.62 15 ASP B CA 1
ATOM 1163 C C . ASP B 1 15 ? -11.547 3.283 4.926 1 97.62 15 ASP B C 1
ATOM 1165 O O . ASP B 1 15 ? -10.633 3.654 5.664 1 97.62 15 ASP B O 1
ATOM 1169 N N . VAL B 1 16 ? -11.523 3.418 3.613 1 97 16 VAL B N 1
ATOM 1170 C CA . VAL B 1 16 ? -10.328 3.949 2.967 1 97 16 VAL B CA 1
ATOM 1171 C C . VAL B 1 16 ? -10.688 5.195 2.158 1 97 16 VAL B C 1
ATOM 1173 O O . VAL B 1 16 ? -11.773 5.273 1.579 1 97 16 VAL B O 1
ATOM 1176 N N . TYR B 1 17 ? -9.805 6.184 2.18 1 95 17 TYR B N 1
ATOM 1177 C CA . TYR B 1 17 ? -9.922 7.445 1.46 1 95 17 TYR B CA 1
ATOM 1178 C C . TYR B 1 17 ? -8.656 7.73 0.655 1 95 17 TYR B C 1
ATOM 1180 O O . TYR B 1 17 ? -7.57 7.273 1.012 1 95 17 TYR B O 1
ATOM 1188 N N . GLY B 1 18 ? -8.844 8.453 -0.46 1 92.94 18 GLY B N 1
ATOM 1189 C CA . GLY B 1 18 ? -7.688 8.773 -1.284 1 92.94 18 GLY B CA 1
ATOM 1190 C C . GLY B 1 18 ? -7.711 10.188 -1.823 1 92.94 18 GLY B C 1
ATOM 1191 O O . GLY B 1 18 ? -8.781 10.758 -2.037 1 92.94 18 GLY B O 1
ATOM 1192 N N . ILE B 1 19 ? -6.578 10.75 -1.949 1 91.25 19 ILE B N 1
ATOM 1193 C CA . ILE B 1 19 ? -6.344 11.953 -2.74 1 91.25 19 ILE B CA 1
ATOM 1194 C C . ILE B 1 19 ? -5.363 11.648 -3.867 1 91.25 19 ILE B C 1
ATOM 1196 O O . ILE B 1 19 ? -4.305 11.062 -3.637 1 91.25 19 ILE B O 1
ATOM 1200 N N . GLU B 1 20 ? -5.816 11.969 -5.059 1 85.75 20 GLU B N 1
ATOM 1201 C CA . GLU B 1 20 ? -4.906 11.734 -6.176 1 85.75 20 GLU B CA 1
ATOM 1202 C C . GLU B 1 20 ? -4.941 12.891 -7.172 1 85.75 20 GLU B C 1
ATOM 1204 O O . GLU B 1 20 ? -5.977 13.539 -7.332 1 85.75 20 GLU B O 1
ATOM 1209 N N . ARG B 1 21 ? -3.986 13.289 -7.777 1 79.19 21 ARG B N 1
ATOM 1210 C CA . ARG B 1 21 ? -3.984 14.227 -8.898 1 79.19 21 ARG B CA 1
ATOM 1211 C C . ARG B 1 21 ? -3.662 13.516 -10.203 1 79.19 21 ARG B C 1
ATOM 1213 O O . ARG B 1 21 ? -4.273 13.797 -11.242 1 79.19 21 ARG B O 1
ATOM 1220 N N . VAL B 1 22 ? -2.527 13.188 -10.516 1 59.69 22 VAL B N 1
ATOM 1221 C CA . VAL B 1 22 ? -2.295 12.453 -11.758 1 59.69 22 VAL B CA 1
ATOM 1222 C C . VAL B 1 22 ? -2.057 10.977 -11.445 1 59.69 22 VAL B C 1
ATOM 1224 O O . VAL B 1 22 ? -1.321 10.641 -10.516 1 59.69 22 VAL B O 1
ATOM 1227 N N . HIS B 1 23 ? -3.006 10.266 -11.742 1 51.47 23 HIS B N 1
ATOM 1228 C CA . HIS B 1 23 ? -2.873 8.836 -11.469 1 51.47 23 HIS B CA 1
ATOM 1229 C C . HIS B 1 23 ? -1.491 8.328 -11.867 1 51.47 23 HIS B C 1
ATOM 1231 O O . HIS B 1 23 ? -1.092 8.445 -13.023 1 51.47 23 HIS B O 1
ATOM 1237 N N . ALA B 1 24 ? -0.642 8.547 -11.172 1 48.84 24 ALA B N 1
ATOM 1238 C CA . ALA B 1 24 ? 0.544 7.816 -11.609 1 48.84 24 ALA B CA 1
ATOM 1239 C C . ALA B 1 24 ? 0.158 6.535 -12.344 1 48.84 24 ALA B C 1
ATOM 1241 O O . ALA B 1 24 ? 0.824 6.137 -13.305 1 48.84 24 ALA B O 1
ATOM 1242 N N . LEU B 1 25 ? -0.716 5.668 -11.727 1 51.09 25 LEU B N 1
ATOM 1243 C CA . LEU B 1 25 ? -1.287 4.523 -12.438 1 51.09 25 LEU B CA 1
ATOM 1244 C C . LEU B 1 25 ? -2.418 4.965 -13.359 1 51.09 25 LEU B C 1
ATOM 1246 O O . LEU B 1 25 ? -3.365 5.621 -12.914 1 51.09 25 LEU B O 1
ATOM 1250 N N . VAL B 1 26 ? -2.039 5.465 -14.477 1 47.75 26 VAL B N 1
ATOM 1251 C CA . VAL B 1 26 ? -3.029 5.879 -15.469 1 47.75 26 VAL B CA 1
ATOM 1252 C C . VAL B 1 26 ? -4.168 4.859 -15.516 1 47.75 26 VAL B C 1
ATOM 1254 O O . VAL B 1 26 ? -3.939 3.674 -15.758 1 47.75 26 VAL B O 1
ATOM 1257 N N . HIS B 1 27 ? -5.145 5.148 -14.648 1 51.72 27 HIS B N 1
ATOM 1258 C CA . HIS B 1 27 ? -6.367 4.406 -14.945 1 51.72 27 HIS B CA 1
ATOM 1259 C C . HIS B 1 27 ? -6.863 4.703 -16.359 1 51.72 27 HIS B C 1
ATOM 1261 O O . HIS B 1 27 ? -7.008 5.867 -16.734 1 51.72 27 HIS B O 1
ATOM 1267 N N . PHE B 1 28 ? -6.395 3.926 -17.297 1 46.31 28 PHE B N 1
ATOM 1268 C CA . PHE B 1 28 ? -6.984 4.133 -18.609 1 46.31 28 PHE B CA 1
ATOM 1269 C C . PHE B 1 28 ? -8.414 3.605 -18.656 1 46.31 28 PHE B C 1
ATOM 1271 O O . PHE B 1 28 ? -8.664 2.455 -18.297 1 46.31 28 PHE B O 1
ATOM 1278 N N . ALA B 1 29 ? -9.328 4.48 -18.422 1 43.59 29 ALA B N 1
ATOM 1279 C CA . ALA B 1 29 ? -10.695 4.129 -18.797 1 43.59 29 ALA B CA 1
ATOM 1280 C C . ALA B 1 29 ? -10.742 3.496 -20.188 1 43.59 29 ALA B C 1
ATOM 1282 O O . ALA B 1 29 ? -10.523 4.176 -21.188 1 43.59 29 ALA B O 1
ATOM 1283 N N . ASP B 1 30 ? -10.039 2.531 -20.391 1 42.72 30 ASP B N 1
ATOM 1284 C CA . ASP B 1 30 ? -10.453 2.006 -21.688 1 42.72 30 ASP B CA 1
ATOM 1285 C C . ASP B 1 30 ? -11.977 1.934 -21.797 1 42.72 30 ASP B C 1
ATOM 1287 O O . ASP B 1 30 ? -12.633 1.35 -20.922 1 42.72 30 ASP B O 1
ATOM 1291 N N . GLU B 1 31 ? -12.508 2.824 -22.438 1 44.25 31 GLU B N 1
ATOM 1292 C CA . GLU B 1 31 ? -13.922 2.883 -22.797 1 44.25 31 GLU B CA 1
ATOM 1293 C C . GLU B 1 31 ? -14.539 1.489 -22.828 1 44.25 31 GLU B C 1
ATOM 1295 O O . GLU B 1 31 ? -15.734 1.33 -22.578 1 44.25 31 GLU B O 1
ATOM 1300 N N . ASN B 1 32 ? -13.836 0.681 -23.391 1 42.38 32 ASN B N 1
ATOM 1301 C CA . ASN B 1 32 ? -14.422 -0.639 -23.594 1 42.38 32 ASN B CA 1
ATOM 1302 C C . ASN B 1 32 ? -14.445 -1.445 -22.297 1 42.38 32 ASN B C 1
ATOM 1304 O O . ASN B 1 32 ? -15.062 -2.508 -22.234 1 42.38 32 ASN B O 1
ATOM 1308 N N . LEU B 1 33 ? -13.594 -1.155 -21.516 1 45.78 33 LEU B N 1
ATOM 1309 C CA . LEU B 1 33 ? -13.664 -1.875 -20.25 1 45.78 33 LEU B CA 1
ATOM 1310 C C . LEU B 1 33 ? -14.797 -1.339 -19.375 1 45.78 33 LEU B C 1
ATOM 1312 O O . LEU B 1 33 ? -14.773 -0.173 -18.969 1 45.78 33 LEU B O 1
ATOM 1316 N N . SER B 1 34 ? -16 -1.5 -19.766 1 42.59 34 SER B N 1
ATOM 1317 C CA . SER B 1 34 ? -17.172 -1.295 -18.906 1 42.59 34 SER B CA 1
ATOM 1318 C C . SER B 1 34 ? -16.844 -1.602 -17.453 1 42.59 34 SER B C 1
ATOM 1320 O O . SER B 1 34 ? -16.938 -2.75 -17.016 1 42.59 34 SER B O 1
ATOM 1322 N N . THR B 1 35 ? -15.703 -1.335 -17.016 1 44.44 35 THR B N 1
ATOM 1323 C CA . THR B 1 35 ? -15.5 -1.719 -15.625 1 44.44 35 THR B CA 1
ATOM 1324 C C . THR B 1 35 ? -16.625 -1.187 -14.75 1 44.44 35 THR B C 1
ATOM 1326 O O . THR B 1 35 ? -16.859 0.023 -14.695 1 44.44 35 THR B O 1
ATOM 1329 N N . SER B 1 36 ? -17.781 -1.694 -14.797 1 45 36 SER B N 1
ATOM 1330 C CA . SER B 1 36 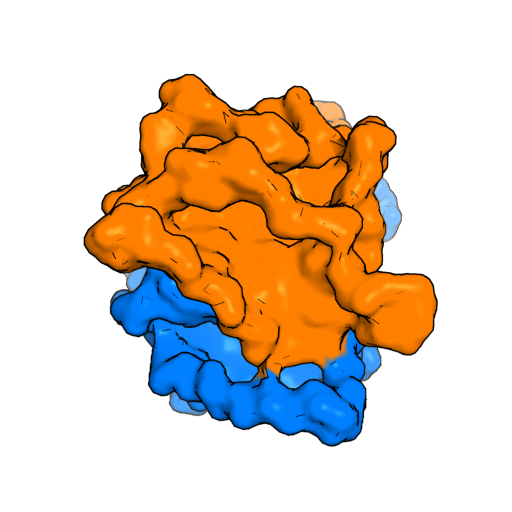? -18.688 -1.402 -13.688 1 45 36 SER B CA 1
ATOM 1331 C C . SER B 1 36 ? -17.906 -1.021 -12.438 1 45 36 SER B C 1
ATOM 1333 O O . SER B 1 36 ? -17.047 -1.775 -11.984 1 45 36 SER B O 1
ATOM 1335 N N . PRO B 1 37 ? -17.672 0.23 -12.219 1 48.97 37 PRO B N 1
ATOM 1336 C CA . PRO B 1 37 ? -17 0.693 -11.008 1 48.97 37 PRO B CA 1
ATOM 1337 C C . PRO B 1 37 ? -17.422 -0.074 -9.758 1 48.97 37 PRO B C 1
ATOM 1339 O O . PRO B 1 37 ? -18.578 0.064 -9.312 1 48.97 37 PRO B O 1
ATOM 1342 N N . ASP B 1 38 ? -17.438 -1.318 -9.781 1 56.38 38 ASP B N 1
ATOM 1343 C CA . ASP B 1 38 ? -17.75 -1.914 -8.484 1 56.38 38 ASP B CA 1
ATOM 1344 C C . ASP B 1 38 ? -16.906 -1.288 -7.383 1 56.38 38 ASP B C 1
ATOM 1346 O O . ASP B 1 38 ? -15.797 -1.764 -7.09 1 56.38 38 ASP B O 1
ATOM 1350 N N . THR B 1 39 ? -17.328 -0.087 -7.168 1 72.81 39 THR B N 1
ATOM 1351 C CA . THR B 1 39 ? -16.672 0.598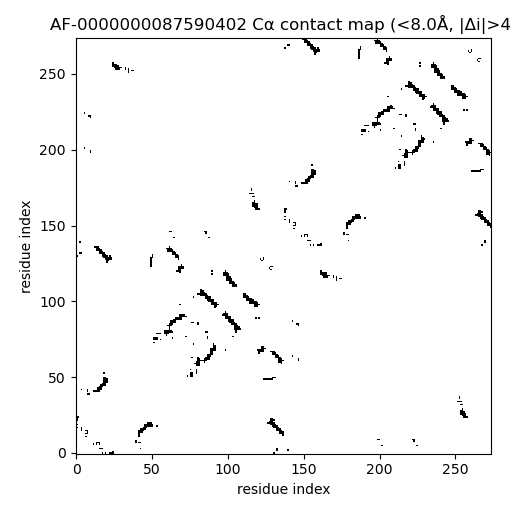 -6.059 1 72.81 39 THR B CA 1
ATOM 1352 C C . THR B 1 39 ? -16.984 -0.089 -4.734 1 72.81 39 THR B C 1
ATOM 1354 O O . THR B 1 39 ? -18.156 -0.364 -4.438 1 72.81 39 THR B O 1
ATOM 1357 N N . LEU B 1 40 ? -16.016 -0.563 -4.172 1 89.06 40 LEU B N 1
ATOM 1358 C CA . LEU B 1 40 ? -16.156 -1.146 -2.84 1 89.06 40 LEU B CA 1
ATOM 1359 C C . LEU B 1 40 ? -16.797 -0.153 -1.875 1 89.06 40 LEU B C 1
ATOM 1361 O O . LEU B 1 40 ? -16.484 1.039 -1.91 1 89.06 40 LEU B O 1
ATOM 1365 N N . SER B 1 41 ? -17.703 -0.604 -1.106 1 93.25 41 SER B N 1
ATOM 1366 C CA . SER B 1 41 ? -18.453 0.25 -0.193 1 93.25 41 SER B CA 1
ATOM 1367 C C . SER B 1 41 ? -17.531 0.922 0.82 1 93.25 41 SER B C 1
ATOM 1369 O O . SER B 1 41 ? -17.875 1.963 1.384 1 93.25 41 SER B O 1
ATOM 1371 N N . ASN B 1 42 ? -16.359 0.294 1.039 1 96.31 42 ASN B N 1
ATOM 1372 C CA . ASN B 1 42 ? -15.469 0.858 2.051 1 96.31 42 ASN B CA 1
ATOM 1373 C C . ASN B 1 42 ? -14.484 1.846 1.438 1 96.31 42 ASN B C 1
ATOM 1375 O O . ASN B 1 42 ? -13.617 2.381 2.139 1 96.31 42 ASN B O 1
ATOM 1379 N N . ILE B 1 43 ? -14.523 2.031 0.17 1 93.94 43 ILE B N 1
ATOM 1380 C CA . ILE B 1 43 ? -13.891 3.209 -0.415 1 93.94 43 ILE B CA 1
ATOM 1381 C C . ILE B 1 43 ? -14.82 4.414 -0.277 1 93.94 43 ILE B C 1
ATOM 1383 O O . ILE B 1 43 ? -15.773 4.566 -1.048 1 93.94 43 ILE B O 1
ATOM 1387 N N . LYS B 1 44 ? -14.539 5.254 0.682 1 95.38 44 LYS B N 1
ATOM 1388 C CA . LYS B 1 44 ? -15.492 6.285 1.094 1 95.38 44 LYS B CA 1
ATOM 1389 C C . LYS B 1 44 ? -15.289 7.566 0.289 1 95.38 44 LYS B C 1
ATOM 1391 O O . LYS B 1 44 ? -16.219 8.359 0.135 1 95.38 44 LYS B O 1
ATOM 1396 N N . ALA B 1 45 ? -14.07 7.762 -0.18 1 91.19 45 ALA B N 1
ATOM 1397 C CA . ALA B 1 45 ? -13.773 8.93 -1.006 1 91.19 45 ALA B CA 1
ATOM 1398 C C . ALA B 1 45 ? -12.469 8.734 -1.777 1 91.19 45 ALA B C 1
ATOM 1400 O O . ALA B 1 45 ? -11.523 8.125 -1.268 1 91.19 45 ALA B O 1
ATOM 1401 N N . ASN B 1 46 ? -12.406 9.094 -2.932 1 88.81 46 ASN B N 1
ATOM 1402 C CA . ASN B 1 46 ? -11.219 9.273 -3.77 1 88.81 46 ASN B CA 1
ATOM 1403 C C . ASN B 1 46 ? -11.273 10.586 -4.543 1 88.81 46 ASN B C 1
ATOM 1405 O O . ASN B 1 46 ? -11.922 10.672 -5.586 1 88.81 46 ASN B O 1
ATOM 1409 N N . VAL B 1 47 ? -10.555 11.578 -4.047 1 88.31 47 VAL B N 1
ATOM 1410 C CA . VAL B 1 47 ? -10.781 12.93 -4.555 1 88.31 47 VAL B CA 1
ATOM 1411 C C . VAL B 1 47 ? -9.531 13.422 -5.285 1 88.31 47 VAL B C 1
ATOM 1413 O O . VAL B 1 47 ? -8.422 12.945 -5.016 1 88.31 47 VAL B O 1
ATOM 1416 N N . PHE B 1 48 ? -9.812 14.297 -6.227 1 86.5 48 PHE B N 1
ATOM 1417 C CA . PHE B 1 48 ? -8.734 14.984 -6.926 1 86.5 48 PHE B CA 1
ATOM 1418 C C . PHE B 1 48 ? -8.25 16.188 -6.121 1 86.5 48 PHE B C 1
ATOM 1420 O O . PHE B 1 48 ? -9.031 17.078 -5.785 1 86.5 48 PHE B O 1
ATOM 1427 N N . GLY B 1 49 ? -6.957 16.188 -5.777 1 85.38 49 GLY B N 1
ATOM 1428 C CA . GLY B 1 49 ? -6.422 17.297 -4.992 1 85.38 49 GLY B CA 1
ATOM 1429 C C . GLY B 1 49 ? -4.918 17.219 -4.805 1 85.38 49 GLY B C 1
ATOM 1430 O O . GLY B 1 49 ? -4.277 16.266 -5.258 1 85.38 49 GLY B O 1
ATOM 1431 N N . ASP B 1 50 ? -4.297 18.266 -4.113 1 83.12 50 ASP B N 1
ATOM 1432 C CA . ASP B 1 50 ? -2.846 18.359 -3.988 1 83.12 50 ASP B CA 1
ATOM 1433 C C . ASP B 1 50 ? -2.35 17.641 -2.74 1 83.12 50 ASP B C 1
ATOM 1435 O O . ASP B 1 50 ? -1.145 17.438 -2.568 1 83.12 50 ASP B O 1
ATOM 1439 N N . GLY B 1 51 ? -3.164 17.266 -1.901 1 88.06 51 GLY B N 1
ATOM 1440 C CA . GLY B 1 51 ? -2.805 16.422 -0.776 1 88.06 51 GLY B CA 1
ATOM 1441 C C . GLY B 1 51 ? -2.379 17.203 0.45 1 88.06 51 GLY B C 1
ATOM 1442 O O . GLY B 1 51 ? -2.32 16.656 1.554 1 88.06 51 GLY B O 1
ATOM 1443 N N . PHE B 1 52 ? -2.031 18.516 0.314 1 89.56 52 PHE B N 1
ATOM 1444 C CA . PHE B 1 52 ? -1.504 19.281 1.434 1 89.56 52 PHE B CA 1
ATOM 1445 C C . PHE B 1 52 ? -2.57 19.484 2.506 1 89.56 52 PHE B C 1
ATOM 1447 O O . PHE B 1 52 ? -2.27 19.438 3.701 1 89.56 52 PHE B O 1
ATOM 1454 N N . GLU B 1 53 ? -3.75 19.625 2.049 1 92.31 53 GLU B N 1
ATOM 1455 C CA . GLU B 1 53 ? -4.836 19.938 2.973 1 92.31 53 GLU B CA 1
ATOM 1456 C C . GLU B 1 53 ? -5.461 18.672 3.541 1 92.31 53 GLU B C 1
ATOM 1458 O O . GLU B 1 53 ? -6.211 18.719 4.52 1 92.31 53 GLU B O 1
ATOM 1463 N N . GLY B 1 54 ? -5.191 17.578 2.932 1 94.81 54 GLY B N 1
ATOM 1464 C CA . GLY B 1 54 ? -5.797 16.328 3.35 1 94.81 54 GLY B CA 1
ATOM 1465 C C . GLY B 1 54 ? -7.301 16.297 3.148 1 94.81 54 GLY B C 1
ATOM 1466 O O . GLY B 1 54 ? -7.805 16.781 2.129 1 94.81 54 GLY B O 1
ATOM 1467 N N . LEU B 1 55 ? -7.945 15.602 4.043 1 96.81 55 LEU B N 1
ATOM 1468 C CA . LEU B 1 55 ? -9.391 15.422 3.984 1 96.81 55 LEU B CA 1
ATOM 1469 C C . LEU B 1 55 ? -10.039 15.797 5.312 1 96.81 55 LEU B C 1
ATOM 1471 O O . LEU B 1 55 ? -10.594 14.938 6 1 96.81 55 LEU B O 1
ATOM 1475 N N . PRO B 1 56 ? -10.117 17.078 5.586 1 97 56 PRO B N 1
ATOM 1476 C CA . PRO B 1 56 ? -10.57 17.516 6.91 1 97 56 PRO B CA 1
ATOM 1477 C C . PRO B 1 56 ? -12 17.078 7.211 1 97 56 PRO B C 1
ATOM 1479 O O . PRO B 1 56 ? -12.336 16.781 8.359 1 97 56 PRO B O 1
ATOM 1482 N N . ASP B 1 57 ? -12.891 16.891 6.223 1 96.75 57 ASP B N 1
ATOM 1483 C CA . ASP B 1 57 ? -14.297 16.562 6.422 1 96.75 57 ASP B CA 1
ATOM 1484 C C . ASP B 1 57 ? -14.477 15.109 6.852 1 96.75 57 ASP B C 1
ATOM 1486 O O . ASP B 1 57 ? -15.547 14.719 7.316 1 96.75 57 ASP B O 1
ATOM 1490 N N . HIS B 1 58 ? -13.414 14.359 6.715 1 97.69 58 HIS B N 1
ATOM 1491 C CA . HIS B 1 58 ? -13.5 12.938 7.047 1 97.69 58 HIS B CA 1
ATOM 1492 C C . HIS B 1 58 ? -12.562 12.578 8.188 1 97.69 58 HIS B C 1
ATOM 1494 O O . HIS B 1 58 ? -12.453 11.406 8.57 1 97.69 58 HIS B O 1
ATOM 1500 N N . ALA B 1 59 ? -11.773 13.492 8.734 1 97.81 59 ALA B N 1
ATOM 1501 C CA . ALA B 1 59 ? -10.812 13.289 9.812 1 97.81 59 ALA B CA 1
ATOM 1502 C C . ALA B 1 59 ? -11.523 13.086 11.148 1 97.81 59 ALA B C 1
ATOM 1504 O O . ALA B 1 59 ? -12.695 13.453 11.305 1 97.81 59 ALA B O 1
ATOM 1505 N N . PRO B 1 60 ? -10.844 12.43 12.062 1 98.38 60 PRO B N 1
ATOM 1506 C CA . PRO B 1 60 ? -9.445 11.992 12.031 1 98.38 60 PRO B CA 1
ATOM 1507 C C . PRO B 1 60 ? -9.281 10.586 11.453 1 98.38 60 PRO B C 1
ATOM 1509 O O . PRO B 1 60 ? -10.273 9.883 11.227 1 98.38 60 PRO B O 1
ATOM 1512 N N . PHE B 1 61 ? -7.988 10.188 11.211 1 98.75 61 PHE B N 1
ATOM 1513 C CA . PHE B 1 61 ? -7.684 8.914 10.578 1 98.75 61 PHE B CA 1
ATOM 1514 C C . PHE B 1 61 ? -6.738 8.086 11.445 1 98.75 61 PHE B C 1
ATOM 1516 O O . PHE B 1 61 ? -5.918 8.641 12.18 1 98.75 61 PHE B O 1
ATOM 1523 N N . ASP B 1 62 ? -6.875 6.742 11.352 1 98.62 62 ASP B N 1
ATOM 1524 C CA . ASP B 1 62 ? -5.984 5.84 12.078 1 98.62 62 ASP B CA 1
ATOM 1525 C C . ASP B 1 62 ? -4.613 5.762 11.398 1 98.62 62 ASP B C 1
ATOM 1527 O O . ASP B 1 62 ? -3.604 5.523 12.062 1 98.62 62 ASP B O 1
ATOM 1531 N N . ALA B 1 63 ? -4.613 5.926 10.102 1 98.5 63 ALA B N 1
ATOM 1532 C CA . ALA B 1 63 ? -3.363 5.836 9.352 1 98.5 63 ALA B CA 1
ATOM 1533 C C . ALA B 1 63 ? -3.41 6.707 8.102 1 98.5 63 ALA B C 1
ATOM 1535 O O . ALA B 1 63 ? -4.449 6.793 7.438 1 98.5 63 ALA B O 1
ATOM 1536 N N . ILE B 1 64 ? -2.338 7.336 7.746 1 97.81 64 ILE B N 1
ATOM 1537 C CA . ILE B 1 64 ? -2.189 8.156 6.551 1 97.81 64 ILE B CA 1
ATOM 1538 C C . ILE B 1 64 ? -0.867 7.832 5.859 1 97.81 64 ILE B C 1
ATOM 1540 O O . ILE B 1 64 ? 0.181 7.773 6.508 1 97.81 64 ILE B O 1
ATOM 1544 N N . HIS B 1 65 ? -0.881 7.574 4.602 1 95.88 65 HIS B N 1
ATOM 1545 C CA . HIS B 1 65 ? 0.317 7.426 3.783 1 95.88 65 HIS B CA 1
ATOM 1546 C C . HIS B 1 65 ? 0.412 8.531 2.736 1 95.88 65 HIS B C 1
ATOM 1548 O O . HIS B 1 65 ? -0.57 8.828 2.053 1 95.88 65 HIS B O 1
ATOM 1554 N N . VAL B 1 66 ? 1.521 9.109 2.639 1 93.88 66 VAL B N 1
ATOM 1555 C CA . VAL B 1 66 ? 1.772 10.125 1.617 1 93.88 66 VAL B CA 1
ATOM 1556 C C . VAL B 1 66 ? 2.729 9.57 0.564 1 93.88 66 VAL B C 1
ATOM 1558 O O . VAL B 1 66 ? 3.854 9.172 0.885 1 93.88 66 VAL B O 1
ATOM 1561 N N . GLY B 1 67 ? 2.381 9.633 -0.658 1 89.5 67 GLY B N 1
ATOM 1562 C CA . GLY B 1 67 ? 3.121 8.984 -1.731 1 89.5 67 GLY B CA 1
ATOM 1563 C C . GLY B 1 67 ? 4.082 9.922 -2.438 1 89.5 67 GLY B C 1
ATOM 1564 O O . GLY B 1 67 ? 4.625 9.578 -3.492 1 89.5 67 GLY B O 1
ATOM 1565 N N . ALA B 1 68 ? 4.328 11.078 -1.963 1 90 68 ALA B N 1
ATOM 1566 C CA . ALA B 1 68 ? 5.273 12.055 -2.5 1 90 68 ALA B CA 1
ATOM 1567 C C . ALA B 1 68 ? 6.027 12.766 -1.379 1 90 68 ALA B C 1
ATOM 1569 O O . ALA B 1 68 ? 5.492 12.945 -0.282 1 90 68 ALA B O 1
ATOM 1570 N N . ALA B 1 69 ? 7.18 13.234 -1.693 1 91.69 69 ALA B N 1
ATOM 1571 C CA . ALA B 1 69 ? 8.023 13.828 -0.658 1 91.69 69 ALA B CA 1
ATOM 1572 C C . ALA B 1 69 ? 7.613 15.266 -0.372 1 91.69 69 ALA B C 1
ATOM 1574 O O . ALA B 1 69 ? 7.727 16.141 -1.24 1 91.69 69 ALA B O 1
ATOM 1575 N N . ALA B 1 70 ? 7.195 15.516 0.866 1 94.19 70 ALA B N 1
ATOM 1576 C CA . ALA B 1 70 ? 6.805 16.859 1.287 1 94.19 70 ALA B CA 1
ATOM 1577 C C . ALA B 1 70 ? 8.023 17.703 1.646 1 94.19 70 ALA B C 1
ATOM 1579 O O . ALA B 1 70 ? 8.992 17.188 2.209 1 94.19 70 ALA B O 1
ATOM 1580 N N . PRO B 1 71 ? 7.961 19 1.33 1 93.5 71 PRO B N 1
ATOM 1581 C CA . PRO B 1 71 ? 9.086 19.859 1.717 1 93.5 71 PRO B CA 1
ATOM 1582 C C . PRO B 1 71 ? 9.258 19.953 3.23 1 93.5 71 PRO B C 1
ATOM 1584 O O . PRO B 1 71 ? 10.383 20.141 3.717 1 93.5 71 PRO B O 1
ATOM 1587 N N . THR B 1 72 ? 8.188 19.969 3.891 1 94.62 72 THR B N 1
ATOM 1588 C CA . THR B 1 72 ? 8.109 19.938 5.348 1 94.62 72 THR B CA 1
ATOM 1589 C C . THR B 1 72 ? 6.949 19.062 5.812 1 94.62 72 THR B C 1
ATOM 1591 O O . THR B 1 72 ? 6.164 18.578 4.996 1 94.62 72 THR B O 1
ATOM 1594 N N . PHE B 1 73 ? 6.91 18.828 7.164 1 96.12 73 PHE B N 1
ATOM 1595 C CA . PHE B 1 73 ? 5.77 18.094 7.695 1 96.12 73 PHE B CA 1
ATOM 1596 C C . PHE B 1 73 ? 4.484 18.906 7.535 1 96.12 73 PHE B C 1
ATOM 1598 O O . PHE B 1 73 ? 4.383 20.031 8.039 1 96.12 73 PHE B O 1
ATOM 1605 N N . PRO B 1 74 ? 3.521 18.391 6.863 1 95.44 74 PRO B N 1
ATOM 1606 C CA . PRO B 1 74 ? 2.271 19.141 6.68 1 95.44 74 PRO B CA 1
ATOM 1607 C C . PRO B 1 74 ? 1.412 19.156 7.941 1 95.44 74 PRO B C 1
ATOM 1609 O O . PRO B 1 74 ? 0.898 18.125 8.367 1 95.44 74 PRO B O 1
ATOM 1612 N N . PRO B 1 75 ? 1.177 20.312 8.5 1 96.88 75 PRO B N 1
ATOM 1613 C CA . PRO B 1 75 ? 0.424 20.359 9.758 1 96.88 75 PRO B CA 1
ATOM 1614 C C . PRO B 1 75 ? -0.998 19.828 9.617 1 96.88 75 PRO B C 1
ATOM 1616 O O . PRO B 1 75 ? -1.527 19.219 10.547 1 96.88 75 PRO B O 1
ATOM 1619 N N . ALA B 1 76 ? -1.627 20.062 8.469 1 97.31 76 ALA B N 1
ATOM 1620 C CA . ALA B 1 76 ? -3.004 19.641 8.242 1 97.31 76 ALA B CA 1
ATOM 1621 C C . ALA B 1 76 ? -3.123 18.109 8.359 1 97.31 76 ALA B C 1
ATOM 1623 O O . ALA B 1 76 ? -4.098 17.609 8.914 1 97.31 76 ALA B O 1
ATOM 1624 N N . LEU B 1 77 ? -2.141 17.406 7.828 1 97.81 77 LEU B N 1
ATOM 1625 C CA . LEU B 1 77 ? -2.18 15.945 7.887 1 97.81 77 LEU B CA 1
ATOM 1626 C C . LEU B 1 77 ? -1.95 15.453 9.312 1 97.81 77 LEU B C 1
ATOM 1628 O O . LEU B 1 77 ? -2.582 14.492 9.75 1 97.81 77 LEU B O 1
ATOM 1632 N N . ILE B 1 78 ? -1.085 16.156 10.047 1 98.19 78 ILE B N 1
ATOM 1633 C CA . ILE B 1 78 ? -0.827 15.789 11.438 1 98.19 78 ILE B CA 1
ATOM 1634 C C . ILE B 1 78 ? -2.076 16.047 12.273 1 98.19 78 ILE B C 1
ATOM 1636 O O . ILE B 1 78 ? -2.443 15.219 13.117 1 98.19 78 ILE B O 1
ATOM 1640 N N . ASP B 1 79 ? -2.717 17.141 11.984 1 98.06 79 ASP B N 1
ATOM 1641 C CA . ASP B 1 79 ? -3.941 17.5 12.695 1 98.06 79 ASP B CA 1
ATOM 1642 C C . ASP B 1 79 ? -5.043 16.469 12.438 1 98.06 79 ASP B C 1
ATOM 1644 O O . ASP B 1 79 ? -5.914 16.266 13.281 1 98.06 79 ASP B O 1
ATOM 1648 N N . GLN B 1 80 ? -5.004 15.836 11.367 1 98.56 80 GLN B N 1
ATOM 1649 C CA . GLN B 1 80 ? -6.055 14.914 10.953 1 98.56 80 GLN B CA 1
ATOM 1650 C C . GLN B 1 80 ? -5.762 13.5 11.438 1 98.56 80 GLN B C 1
ATOM 1652 O O . GLN B 1 80 ? -6.535 12.578 11.18 1 98.56 80 GLN B O 1
ATOM 1657 N N . LEU B 1 81 ? -4.648 13.297 12.094 1 98.38 81 LEU B N 1
ATOM 1658 C CA . LEU B 1 81 ? -4.293 12 12.672 1 98.38 81 LEU B CA 1
ATOM 1659 C C . LEU B 1 81 ? -5.035 11.766 13.984 1 98.38 81 LEU B C 1
ATOM 1661 O O . LEU B 1 81 ? -5.062 12.641 14.852 1 98.38 81 LEU B O 1
ATOM 1665 N N . LYS B 1 82 ? -5.594 10.602 14.117 1 98.38 82 LYS B N 1
ATOM 1666 C CA . LYS B 1 82 ? -6.172 10.195 15.398 1 98.38 82 LYS B CA 1
ATOM 1667 C C . LYS B 1 82 ? -5.09 10.008 16.453 1 98.38 82 LYS B C 1
ATOM 1669 O O . LYS B 1 82 ? -3.939 9.703 16.125 1 98.38 82 LYS B O 1
ATOM 1674 N N . ASP B 1 83 ? -5.582 10.219 17.719 1 98.12 83 ASP B N 1
ATOM 1675 C CA . ASP B 1 83 ? -4.703 9.734 18.781 1 98.12 83 ASP B CA 1
ATOM 1676 C C . ASP B 1 83 ? -4.488 8.227 18.672 1 98.12 83 ASP B C 1
ATOM 1678 O O . ASP B 1 83 ? -5.449 7.469 18.531 1 98.12 83 ASP B O 1
ATOM 1682 N N . GLY B 1 84 ? -3.271 7.746 18.672 1 97.56 84 GLY B N 1
ATOM 1683 C CA . GLY B 1 84 ? -2.953 6.348 18.438 1 97.56 84 GLY B CA 1
ATOM 1684 C C . GLY B 1 84 ? -2.697 6.031 16.984 1 97.56 84 GLY B C 1
ATOM 1685 O O . GLY B 1 84 ? -2.346 4.902 16.641 1 97.56 84 GLY B O 1
ATOM 1686 N N . GLY B 1 85 ? -2.83 7.148 16.125 1 98.19 85 GLY B N 1
ATOM 1687 C CA . GLY B 1 85 ? -2.686 6.922 14.695 1 98.19 85 GLY B CA 1
ATOM 1688 C C . GLY B 1 85 ? -1.26 7.082 14.211 1 98.19 85 GLY B C 1
ATOM 1689 O O . GLY B 1 85 ? -0.367 7.43 14.984 1 98.19 85 GLY B O 1
ATOM 1690 N N . VAL B 1 86 ? -1.094 6.793 12.875 1 98.19 86 VAL B N 1
ATOM 1691 C CA . VAL B 1 86 ? 0.25 6.863 12.305 1 98.19 86 VAL B CA 1
ATOM 1692 C C . VAL B 1 86 ? 0.201 7.535 10.938 1 98.19 86 VAL B C 1
ATOM 1694 O O . VAL B 1 86 ? -0.707 7.277 10.148 1 98.19 86 VAL B O 1
ATOM 1697 N N . LEU B 1 87 ? 1.062 8.453 10.719 1 98 87 LEU B N 1
ATOM 1698 C CA . LEU B 1 87 ? 1.331 9.078 9.43 1 98 87 LEU B CA 1
ATOM 1699 C C . LEU B 1 87 ? 2.703 8.68 8.906 1 98 87 LEU B C 1
ATOM 1701 O O . LEU B 1 87 ? 3.711 8.836 9.594 1 98 87 LEU B O 1
ATOM 1705 N N . VAL B 1 88 ? 2.752 8.055 7.77 1 96.25 88 VAL B N 1
ATOM 1706 C CA . VAL B 1 88 ? 3.994 7.68 7.105 1 96.25 88 VAL B CA 1
ATOM 1707 C C . VAL B 1 88 ? 4.223 8.57 5.887 1 96.25 88 VAL B C 1
ATOM 1709 O O . VAL B 1 88 ? 3.418 8.57 4.953 1 96.25 88 VAL B O 1
ATOM 1712 N N . ILE B 1 89 ? 5.391 9.242 5.891 1 95.31 89 ILE B N 1
ATOM 1713 C CA . ILE B 1 89 ? 5.527 10.312 4.91 1 95.31 89 ILE B CA 1
ATOM 1714 C C . ILE B 1 89 ? 7.004 10.516 4.566 1 95.31 89 ILE B C 1
ATOM 1716 O O . ILE B 1 89 ? 7.855 10.547 5.457 1 95.31 89 ILE B O 1
ATOM 1720 N N . PRO B 1 90 ? 7.316 10.547 3.303 1 93.06 90 PRO B N 1
ATOM 1721 C CA . PRO B 1 90 ? 8.641 11.039 2.926 1 93.06 90 PRO B CA 1
ATOM 1722 C C . PRO B 1 90 ? 8.766 12.555 3.035 1 93.06 90 PRO B C 1
ATOM 1724 O O . PRO B 1 90 ? 7.867 13.289 2.607 1 93.06 90 PRO B O 1
ATOM 1727 N N . VAL B 1 91 ? 9.867 13.039 3.621 1 93.94 91 VAL B N 1
ATOM 1728 C CA . VAL B 1 91 ? 10.094 14.469 3.803 1 93.94 91 VAL B CA 1
ATOM 1729 C C . VAL B 1 91 ? 11.492 14.836 3.299 1 93.94 91 VAL B C 1
ATOM 1731 O O . VAL B 1 91 ? 12.445 14.086 3.492 1 93.94 91 VA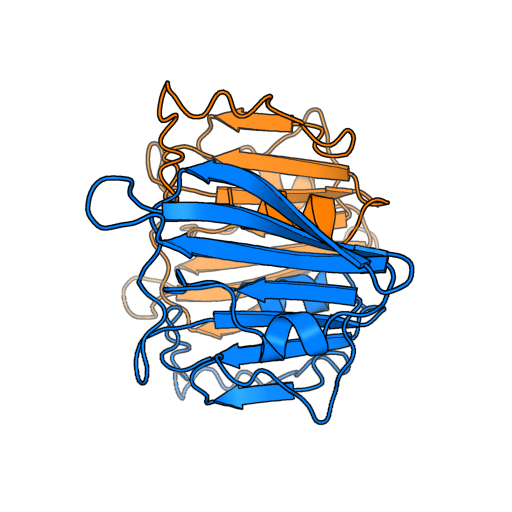L B O 1
ATOM 1734 N N . GLU B 1 92 ? 11.578 15.945 2.666 1 93.06 92 GLU B N 1
ATOM 1735 C CA . GLU B 1 92 ? 12.867 16.484 2.248 1 93.06 92 GLU B CA 1
ATOM 1736 C C . GLU B 1 92 ? 13.727 16.859 3.453 1 93.06 92 GLU B C 1
ATOM 1738 O O . GLU B 1 92 ? 13.219 17.406 4.438 1 93.06 92 GLU B O 1
ATOM 1743 N N . ARG B 1 93 ? 15 16.531 3.488 1 88.19 93 ARG B N 1
ATOM 1744 C CA . ARG B 1 93 ? 15.906 16.859 4.582 1 88.19 93 ARG B CA 1
ATOM 1745 C C . ARG B 1 93 ? 16.844 18 4.207 1 88.19 93 ARG B C 1
ATOM 1747 O O . ARG B 1 93 ? 17.672 18.422 5.008 1 88.19 93 ARG B O 1
ATOM 1754 N N . GLY B 1 94 ? 16.609 18.609 3.166 1 78.75 94 GLY B N 1
ATOM 1755 C CA . GLY B 1 94 ? 17.469 19.672 2.668 1 78.75 94 GLY B CA 1
ATOM 1756 C C . GLY B 1 94 ? 18.141 19.328 1.351 1 78.75 94 GLY B C 1
ATOM 1757 O O . GLY B 1 94 ? 18.094 18.172 0.91 1 78.75 94 GLY B O 1
ATOM 1758 N N . THR B 1 95 ? 18.703 20.25 0.716 1 70.94 95 THR B N 1
ATOM 1759 C CA . THR B 1 95 ? 19.25 20.188 -0.635 1 70.94 95 THR B CA 1
ATOM 1760 C C . THR B 1 95 ? 20.312 19.094 -0.741 1 70.94 95 THR B C 1
ATOM 1762 O O . THR B 1 95 ? 20.391 18.391 -1.742 1 70.94 95 THR B O 1
ATOM 1765 N N . PHE B 1 96 ? 21 18.891 0.336 1 74.25 96 PHE B N 1
ATOM 1766 C CA . PHE B 1 96 ? 22.125 17.984 0.183 1 74.25 96 PHE B CA 1
ATOM 1767 C C . PHE B 1 96 ? 21.891 16.688 0.953 1 74.25 96 PHE B C 1
ATOM 1769 O O . PHE B 1 96 ? 22.656 15.727 0.8 1 74.25 96 PHE B O 1
ATOM 1776 N N . MET B 1 97 ? 20.812 16.625 1.672 1 77.06 97 MET B N 1
ATOM 1777 C CA . MET B 1 97 ? 20.656 15.461 2.553 1 77.06 97 MET B CA 1
ATOM 1778 C C . MET B 1 97 ? 19.609 14.5 2.004 1 77.06 97 MET B C 1
ATOM 1780 O O . MET B 1 97 ? 19.375 13.438 2.58 1 77.06 97 MET B O 1
ATOM 1784 N N . GLY B 1 98 ? 19 14.875 0.905 1 87.25 98 GLY B N 1
ATOM 1785 C CA . GLY B 1 98 ? 18.047 13.984 0.256 1 87.25 98 GLY B CA 1
ATOM 1786 C C . GLY B 1 98 ? 16.703 13.922 0.97 1 87.25 98 GLY B C 1
ATOM 1787 O O . GLY B 1 98 ? 16.219 14.93 1.479 1 87.25 98 GLY B O 1
ATOM 1788 N N . GLN B 1 99 ? 16.031 12.852 0.85 1 89.12 99 GLN B N 1
ATOM 1789 C CA . GLN B 1 99 ? 14.727 12.617 1.456 1 89.12 99 GLN B CA 1
ATOM 1790 C C . GLN B 1 99 ? 14.797 11.484 2.479 1 89.12 99 GLN B C 1
ATOM 1792 O O . GLN B 1 99 ? 15.641 10.594 2.371 1 89.12 99 GLN B O 1
ATOM 1797 N N . ALA B 1 100 ? 13.898 11.555 3.48 1 89.12 100 ALA B N 1
ATOM 1798 C CA . ALA B 1 100 ? 13.781 10.43 4.406 1 89.12 100 ALA B CA 1
ATOM 1799 C C . ALA B 1 100 ? 12.32 10.078 4.656 1 89.12 100 ALA B C 1
ATOM 1801 O O . ALA B 1 100 ? 11.453 10.953 4.648 1 89.12 100 ALA B O 1
ATOM 1802 N N . PHE B 1 101 ? 12.156 8.805 4.867 1 91 101 PHE B N 1
ATOM 1803 C CA . PHE B 1 101 ? 10.852 8.266 5.223 1 91 101 PHE B CA 1
ATOM 1804 C C . PHE B 1 101 ? 10.617 8.359 6.727 1 91 101 PHE B C 1
ATOM 1806 O O . PHE B 1 101 ? 11.445 7.902 7.52 1 91 101 PHE B O 1
ATOM 1813 N N . TYR B 1 102 ? 9.469 9.062 7.125 1 93.12 102 TYR B N 1
ATOM 1814 C CA . TYR B 1 102 ? 9.203 9.266 8.547 1 93.12 102 TYR B CA 1
ATOM 1815 C C . TYR B 1 102 ? 7.926 8.555 8.977 1 93.12 102 TYR B C 1
ATOM 1817 O O . TYR B 1 102 ? 6.961 8.492 8.211 1 93.12 102 TYR B O 1
ATOM 1825 N N . GLU B 1 103 ? 7.945 8.094 10.172 1 95.69 103 GLU B N 1
ATOM 1826 C CA . GLU B 1 103 ? 6.77 7.695 10.945 1 95.69 103 GLU B CA 1
ATOM 1827 C C . GLU B 1 103 ? 6.363 8.781 11.938 1 95.69 103 GLU B C 1
ATOM 1829 O O . GLU B 1 103 ? 7.145 9.141 12.82 1 95.69 103 GLU B O 1
ATOM 1834 N N . VAL B 1 104 ? 5.23 9.352 11.773 1 97.88 104 VAL B N 1
ATOM 1835 C CA . VAL B 1 104 ? 4.68 10.328 12.703 1 97.88 104 VAL B CA 1
ATOM 1836 C C . VAL B 1 104 ? 3.535 9.703 13.5 1 97.88 104 VAL B C 1
ATOM 1838 O O . VAL B 1 104 ? 2.59 9.164 12.922 1 97.88 104 VAL B O 1
ATOM 1841 N N . THR B 1 105 ? 3.65 9.773 14.812 1 98 105 THR B N 1
ATOM 1842 C CA . THR B 1 105 ? 2.611 9.203 15.664 1 98 105 THR B CA 1
ATOM 1843 C C . THR B 1 105 ? 2.066 10.258 16.625 1 98 105 THR B C 1
ATOM 1845 O O . THR B 1 105 ? 2.73 11.258 16.906 1 98 105 THR B O 1
ATOM 1848 N N . LYS B 1 106 ? 0.853 10.078 16.984 1 97.94 106 LYS B N 1
ATOM 1849 C CA . LYS B 1 106 ? 0.188 10.906 18 1 97.94 106 LYS B CA 1
ATOM 1850 C C . LYS B 1 106 ? -0.287 10.062 19.172 1 97.94 106 LYS B C 1
ATOM 1852 O O . LYS B 1 106 ? -0.997 9.078 19 1 97.94 106 LYS B O 1
ATOM 1857 N N . ARG B 1 107 ? 0.188 10.375 20.312 1 96.81 107 ARG B N 1
ATOM 1858 C CA . ARG B 1 107 ? -0.21 9.703 21.547 1 96.81 107 ARG B CA 1
ATOM 1859 C C . ARG B 1 107 ? -0.493 10.711 22.656 1 96.81 107 ARG B C 1
ATOM 1861 O O . ARG B 1 107 ? 0.382 11.492 23.031 1 96.81 107 ARG B O 1
ATOM 1868 N N . ASP B 1 108 ? -1.679 10.633 23.172 1 96.75 108 ASP B N 1
ATOM 1869 C CA . ASP B 1 108 ? -2.1 11.555 24.219 1 96.75 108 ASP B CA 1
ATOM 1870 C C . ASP B 1 108 ? -1.871 13.008 23.797 1 96.75 108 ASP B C 1
ATOM 1872 O O . ASP B 1 108 ? -1.308 13.797 24.562 1 96.75 108 ASP B O 1
ATOM 1876 N N . GLY B 1 109 ? -2.129 13.242 22.531 1 95.25 109 GLY B N 1
ATOM 1877 C CA . GLY B 1 109 ? -2.033 14.594 22 1 95.25 109 GLY B CA 1
ATOM 1878 C C . GLY B 1 109 ? -0.618 14.984 21.625 1 95.25 109 GLY B C 1
ATOM 1879 O O . GLY B 1 109 ? -0.401 16.031 21.016 1 95.25 109 GLY B O 1
ATOM 1880 N N . LYS B 1 110 ? 0.305 14.125 21.984 1 97.62 110 LYS B N 1
ATOM 1881 C CA . LYS B 1 110 ? 1.701 14.422 21.672 1 97.62 110 LYS B CA 1
ATOM 1882 C C . LYS B 1 110 ? 2.125 13.781 20.359 1 97.62 110 LYS B C 1
ATOM 1884 O O . LYS B 1 110 ? 1.887 12.594 20.125 1 97.62 110 LYS B O 1
ATOM 1889 N N . VAL B 1 111 ? 2.775 14.609 19.562 1 98.25 111 VAL B N 1
ATOM 1890 C CA . VAL B 1 111 ? 3.209 14.156 18.234 1 98.25 111 VAL B CA 1
ATOM 1891 C C . VAL B 1 111 ? 4.684 13.766 18.281 1 98.25 111 VAL B C 1
ATOM 1893 O O . VAL B 1 111 ? 5.508 14.492 18.844 1 98.25 111 VAL B O 1
ATOM 1896 N N . SER B 1 112 ? 5.027 12.609 17.734 1 97.81 112 SER B N 1
ATOM 1897 C CA . SER B 1 112 ? 6.406 12.141 17.609 1 97.81 112 SER B CA 1
ATOM 1898 C C . SER B 1 112 ? 6.762 11.852 16.156 1 97.81 112 SER B C 1
ATOM 1900 O O . SER B 1 112 ? 5.934 11.328 15.398 1 97.81 112 SER B O 1
ATOM 1902 N N . LYS B 1 113 ? 7.996 12.195 15.805 1 96.69 113 LYS B N 1
ATOM 1903 C CA . LYS B 1 113 ? 8.5 11.961 14.453 1 96.69 113 LYS B CA 1
ATOM 1904 C C . LYS B 1 113 ? 9.758 11.094 14.477 1 96.69 113 LYS B C 1
ATOM 1906 O O . LYS B 1 113 ? 10.742 11.438 15.141 1 96.69 113 LYS B O 1
ATOM 1911 N N . LYS B 1 114 ? 9.688 10.016 13.812 1 92.94 114 LYS B N 1
ATOM 1912 C CA . LYS B 1 114 ? 10.805 9.078 13.758 1 92.94 114 LYS B CA 1
ATOM 1913 C C . LYS B 1 114 ? 11.258 8.836 12.32 1 92.94 114 LYS B C 1
ATOM 1915 O O . LYS B 1 114 ? 10.445 8.492 11.461 1 92.94 114 LYS B O 1
ATOM 1920 N N . MET B 1 115 ? 12.547 9 12.094 1 90.06 115 MET B N 1
ATOM 1921 C CA . MET B 1 115 ? 13.094 8.695 10.773 1 90.06 115 MET B CA 1
ATOM 1922 C C . MET B 1 115 ? 13.273 7.188 10.594 1 90.06 115 MET B C 1
ATOM 1924 O O . MET B 1 115 ? 13.852 6.523 11.453 1 90.06 115 MET B O 1
ATOM 1928 N N . ILE B 1 116 ? 12.805 6.691 9.547 1 87 116 ILE B N 1
ATOM 1929 C CA . ILE B 1 116 ? 12.883 5.258 9.297 1 87 116 ILE B CA 1
ATOM 1930 C C . ILE B 1 116 ? 14.078 4.945 8.406 1 87 116 ILE B C 1
ATOM 1932 O O . ILE B 1 116 ? 14.953 4.16 8.781 1 87 116 ILE B O 1
ATOM 1936 N N . THR B 1 117 ? 14.109 5.641 7.195 1 83.56 117 THR B N 1
ATOM 1937 C CA . THR B 1 117 ? 15.148 5.375 6.211 1 83.56 117 THR B CA 1
ATOM 1938 C C . THR B 1 117 ? 15.18 6.465 5.145 1 83.56 117 THR B C 1
ATOM 1940 O O . THR B 1 117 ? 14.227 7.242 5.02 1 83.56 117 THR B O 1
ATOM 1943 N N . GLY B 1 118 ? 16.281 6.488 4.441 1 83.25 118 GLY B N 1
ATOM 1944 C CA . GLY B 1 118 ? 16.344 7.363 3.281 1 83.25 118 GLY B CA 1
ATOM 1945 C C . GLY B 1 118 ? 15.547 6.84 2.102 1 83.25 118 GLY B C 1
ATOM 1946 O O . GLY B 1 118 ? 15.516 5.633 1.852 1 83.25 118 GLY B O 1
ATOM 1947 N N . VAL B 1 119 ? 14.961 7.801 1.407 1 82.88 119 VAL B N 1
ATOM 1948 C CA . VAL B 1 119 ? 14.156 7.41 0.253 1 82.88 119 VAL B CA 1
ATOM 1949 C C . VAL B 1 119 ? 14.328 8.43 -0.869 1 82.88 119 VAL B C 1
ATOM 1951 O O . VAL B 1 119 ? 14.953 9.477 -0.673 1 82.88 119 VAL B O 1
ATOM 1954 N N . ARG B 1 120 ? 13.852 8.062 -2.012 1 83.31 120 ARG B N 1
ATOM 1955 C CA . ARG B 1 120 ? 13.711 8.977 -3.141 1 83.31 120 ARG B CA 1
ATOM 1956 C C . ARG B 1 120 ? 12.32 8.891 -3.75 1 83.31 120 ARG B C 1
ATOM 1958 O O . ARG B 1 120 ? 11.984 7.906 -4.418 1 83.31 120 ARG B O 1
ATOM 1965 N N . TYR B 1 121 ? 11.492 9.898 -3.441 1 84.5 121 TYR B N 1
ATOM 1966 C CA . TYR B 1 121 ? 10.141 10.031 -3.975 1 84.5 121 TYR B CA 1
ATOM 1967 C C . TYR B 1 121 ? 10.039 11.242 -4.898 1 84.5 121 TYR B C 1
ATOM 1969 O O . TYR B 1 121 ? 10.922 12.102 -4.91 1 84.5 121 TYR B O 1
ATOM 1977 N N . VAL B 1 122 ? 9.023 11.211 -5.715 1 83.25 122 VAL B N 1
ATOM 1978 C CA . VAL B 1 122 ? 8.688 12.445 -6.406 1 83.25 122 VAL B CA 1
ATOM 1979 C C . VAL B 1 122 ? 8.305 13.516 -5.387 1 83.25 122 VAL B C 1
ATOM 1981 O O . VAL B 1 122 ? 7.711 13.211 -4.352 1 83.25 122 VAL B O 1
ATOM 1984 N N . PRO B 1 123 ? 8.586 14.758 -5.66 1 85.56 123 PRO B N 1
ATOM 1985 C CA . PRO B 1 123 ? 8.25 15.82 -4.711 1 85.56 123 PRO B CA 1
ATOM 1986 C C . PRO B 1 123 ? 6.754 16.109 -4.648 1 85.56 123 PRO B C 1
ATOM 1988 O O . PRO B 1 123 ? 6.074 16.078 -5.676 1 85.56 123 PRO B O 1
ATOM 1991 N N . LEU B 1 124 ? 6.262 16.281 -3.43 1 86.44 124 LEU B N 1
ATOM 1992 C CA . LEU B 1 124 ? 4.898 16.766 -3.236 1 86.44 124 LEU B CA 1
ATOM 1993 C C . LEU B 1 124 ? 4.805 18.266 -3.547 1 86.44 124 LEU B C 1
ATOM 1995 O O . LEU B 1 124 ? 5.293 19.094 -2.779 1 86.44 124 LEU B O 1
ATOM 1999 N N . VAL B 1 125 ? 4.309 18.641 -4.684 1 81.25 125 VAL B N 1
ATOM 2000 C CA . VAL B 1 125 ? 4.203 20.031 -5.117 1 81.25 125 VAL B CA 1
ATOM 2001 C C . VAL B 1 125 ? 2.781 20.312 -5.598 1 81.25 125 VAL B C 1
ATOM 2003 O O . VAL B 1 125 ? 2.086 19.406 -6.07 1 81.25 125 VAL B O 1
ATOM 2006 N N . PRO B 1 126 ? 2.43 21.562 -5.305 1 79.56 126 PRO B N 1
ATOM 2007 C CA . PRO B 1 126 ? 1.107 21.891 -5.844 1 79.56 126 PRO B CA 1
ATOM 2008 C C . PRO B 1 126 ? 0.976 21.562 -7.328 1 79.56 126 PRO B C 1
ATOM 2010 O O . PRO B 1 126 ? 1.849 21.922 -8.125 1 79.56 126 PRO B O 1
ATOM 2013 N N . GLY B 1 127 ? -0.052 20.906 -7.641 1 76.88 127 GLY B N 1
ATOM 2014 C CA . GLY B 1 127 ? -0.298 20.578 -9.031 1 76.88 127 GLY B CA 1
ATOM 2015 C C . GLY B 1 127 ? 0.468 19.344 -9.5 1 76.88 127 GLY B C 1
ATOM 2016 O O . GLY B 1 127 ? 0.325 18.922 -10.648 1 76.88 127 GLY B O 1
ATOM 2017 N N . GLY B 1 128 ? 1.312 18.891 -8.586 1 77 128 GLY B N 1
ATOM 2018 C CA . GLY B 1 128 ? 2.143 17.75 -8.969 1 77 128 GLY B CA 1
ATOM 2019 C C . GLY B 1 128 ? 1.475 16.422 -8.719 1 77 128 GLY B C 1
ATOM 2020 O O . GLY B 1 128 ? 0.376 16.359 -8.164 1 77 128 GLY B O 1
ATOM 2021 N N . TYR B 1 129 ? 2.092 15.352 -9.148 1 75.25 129 TYR B N 1
ATOM 2022 C CA . TYR B 1 129 ? 1.606 13.984 -8.961 1 75.25 129 TYR B CA 1
ATOM 2023 C C . TYR B 1 129 ? 1.643 13.602 -7.484 1 75.25 129 TYR B C 1
ATOM 2025 O O . TYR B 1 129 ? 2.615 13.891 -6.785 1 75.25 129 TYR B O 1
ATOM 2033 N N . THR B 1 130 ? 0.508 13.195 -7.008 1 80 130 THR B N 1
ATOM 2034 C CA . THR B 1 130 ? 0.538 12.711 -5.633 1 80 130 THR B CA 1
ATOM 2035 C C . THR B 1 130 ? -0.558 11.672 -5.398 1 80 130 THR B C 1
ATOM 2037 O O . THR B 1 130 ? -1.55 11.633 -6.133 1 80 130 THR B O 1
ATOM 2040 N N . CYS B 1 131 ? -0.272 10.766 -4.445 1 85.5 131 CYS B N 1
ATOM 2041 C CA . CYS B 1 131 ? -1.249 9.789 -3.984 1 85.5 131 CYS B CA 1
ATOM 2042 C C . CYS B 1 131 ? -1.201 9.641 -2.467 1 85.5 131 CYS B C 1
ATOM 2044 O O . CYS B 1 131 ? -0.145 9.352 -1.9 1 85.5 131 CYS B O 1
ATOM 2046 N N . LEU B 1 132 ? -2.248 10.047 -1.879 1 91.31 132 LEU B N 1
ATOM 2047 C CA . LEU B 1 132 ? -2.393 9.828 -0.444 1 91.31 132 LEU B CA 1
ATOM 2048 C C . LEU B 1 132 ? -3.469 8.789 -0.156 1 91.31 132 LEU B C 1
ATOM 2050 O O . LEU B 1 132 ? -4.488 8.742 -0.844 1 91.31 132 LEU B O 1
ATOM 2054 N N . THR B 1 133 ? -3.264 8.008 0.807 1 93.81 133 THR B N 1
ATOM 2055 C CA . THR B 1 133 ? -4.227 7.008 1.266 1 93.81 133 THR B CA 1
ATOM 2056 C C . THR B 1 133 ? -4.492 7.16 2.76 1 93.81 133 THR B C 1
ATOM 2058 O O . THR B 1 133 ? -3.557 7.301 3.551 1 93.81 133 THR B O 1
ATOM 2061 N N . TYR B 1 134 ? -5.762 7.18 3.148 1 96.81 134 TYR B N 1
ATOM 2062 C CA . TYR B 1 134 ? -6.207 7.289 4.535 1 96.81 134 TYR B CA 1
ATOM 2063 C C . TYR B 1 134 ? -6.996 6.055 4.957 1 96.81 134 TYR B C 1
ATOM 2065 O O . TYR B 1 134 ? -7.801 5.531 4.18 1 96.81 134 TYR B O 1
ATOM 2073 N N . CYS B 1 135 ? -6.816 5.652 6.203 1 97.69 135 CYS B N 1
ATOM 2074 C CA . CYS B 1 135 ? -7.566 4.527 6.754 1 97.69 135 CYS B CA 1
ATOM 2075 C C . CYS B 1 135 ? -8.273 4.922 8.047 1 97.69 135 CYS B C 1
ATOM 2077 O O . CYS B 1 135 ? -7.699 5.621 8.883 1 97.69 135 CYS B O 1
ATOM 2079 N N . TYR B 1 136 ? -9.445 4.496 8.141 1 97.75 136 TYR B N 1
ATOM 2080 C CA . TYR B 1 136 ? -10.211 4.625 9.375 1 97.75 136 TYR B CA 1
ATOM 2081 C C . TYR B 1 136 ? -10.773 3.279 9.812 1 97.75 136 TYR B C 1
ATOM 2083 O O . TYR B 1 136 ? -11.547 2.656 9.078 1 97.75 136 TYR B O 1
ATOM 2091 N N . TYR B 1 137 ? -10.344 2.783 10.945 1 95.88 137 TYR B N 1
ATOM 2092 C CA . TYR B 1 137 ? -10.836 1.509 11.461 1 95.88 137 TYR B CA 1
ATOM 2093 C C . TYR B 1 137 ? -10.961 1.544 12.977 1 95.88 137 TYR B C 1
ATOM 2095 O O . TYR B 1 137 ? -10.32 2.355 13.641 1 95.88 137 TYR B O 1
#